Protein AF-A0A090MF83-F1 (afdb_monomer)

pLDDT: mean 81.16, std 15.91, range [33.62, 96.0]

Foldseek 3Di:
DDDDDDDDDDDDDDPPDPDDDDDDDPDPPDWFAKDKDFAQEAEPPDKGKIFIDTDPFPAKDKDKPPDFPDKDACPPNRGMIITHHDFDKMKMKMKGWDDDPNDIDIHMDIGIHGYHDHDDDPDPDPDPDDDDDPDDDDDPDPDPDPPLPAQPAQKEWEWEAAPVCLVVADPQLSCVQVPPCLQVLCVVVSYGYYYYYCPDPVCPDPVNVVLCVVAPPGKIWMWHDPDPPDIDTSDIHHRDRHSVRSSVVSCVSNVD

Nearest PDB structures (foldseek):
  4ogz-assembly2_B  TM=4.670E-01  e=1.162E-02  Bacteroides fragilis NCTC 9343
  4nzj-assembly1_A  TM=4.705E-01  e=1.572E-02  Bacteroides fragilis NCTC 9343
  6ffy-assembly1_A-2  TM=4.074E-01  e=1.572E-02  Mus musculus
  6fg9-assembly1_A  TM=3.613E-01  e=5.618E-03  Mus musculus
  6fg9-assembly1_B  TM=3.803E-01  e=2.261E-02  Mus musculus

Radius of gyration: 39.21 Å; Cα contacts (8 Å, |Δi|>4): 385; chains: 1; bounding box: 119×46×129 Å

Mean predicted aligned error: 19.92 Å

Secondary structure (DSSP, 8-state):
-------PPPP--------PPPPPPP-PPPPEEEEEEE-SEE-TT--EEEEEEEE--SEEEEEEESPPSEEEEEETTTTEEEEE-SSEEEEEEEEEEEEETTEEEEEEEEEEEEEPPPPPPPPPPPPPPPP------PPP---PPP-PPP--S-EEEEEEE-GGGGGGS-HHHHHTTT-SSHHHHHHTTTEEEEEEETTSTTTTSHHHHHHHHHH-SSEEEEEEEEETTEEEEEEEEEPPSSHHHHHHHHHHHTT-

Structure (mmCIF, N/CA/C/O backbone):
data_AF-A0A090MF83-F1
#
_entry.id   AF-A0A090MF83-F1
#
loop_
_atom_site.group_PDB
_atom_site.id
_atom_site.type_symbol
_atom_site.label_atom_id
_atom_site.label_alt_id
_atom_site.label_comp_id
_atom_site.label_asym_id
_atom_site.label_entity_id
_atom_site.label_seq_id
_atom_site.pdbx_PDB_ins_code
_atom_site.Cartn_x
_atom_site.Cartn_y
_atom_site.Cartn_z
_atom_site.occupancy
_atom_site.B_iso_or_equiv
_atom_site.auth_seq_id
_atom_site.auth_comp_id
_atom_site.auth_asym_id
_atom_site.auth_atom_id
_atom_site.pdbx_PDB_model_num
ATOM 1 N N . MET A 1 1 ? 72.042 -33.497 -94.022 1.00 44.19 1 MET A N 1
ATOM 2 C CA . MET A 1 1 ? 71.006 -32.617 -94.595 1.00 44.19 1 MET A CA 1
ATOM 3 C C . MET A 1 1 ? 69.657 -33.195 -94.188 1.00 44.19 1 MET A C 1
ATOM 5 O O . MET A 1 1 ? 69.218 -34.156 -94.797 1.00 44.19 1 MET A O 1
ATOM 9 N N . ILE A 1 2 ? 69.078 -32.709 -93.087 1.00 37.97 2 ILE A N 1
ATOM 10 C CA . ILE A 1 2 ? 67.688 -32.971 -92.687 1.00 37.97 2 ILE A CA 1
ATOM 11 C C . ILE A 1 2 ? 67.164 -31.626 -92.188 1.00 37.97 2 ILE A C 1
ATOM 13 O O . ILE A 1 2 ? 67.722 -31.039 -91.263 1.00 37.97 2 ILE A O 1
ATOM 17 N N . THR A 1 3 ? 66.163 -31.123 -92.895 1.00 38.56 3 THR A N 1
ATOM 18 C CA . THR A 1 3 ? 65.439 -29.874 -92.650 1.00 38.56 3 THR A CA 1
ATOM 19 C C . THR A 1 3 ? 64.090 -30.220 -92.009 1.00 38.56 3 THR A C 1
ATOM 21 O O . THR A 1 3 ? 63.630 -31.348 -92.178 1.00 38.56 3 THR A O 1
ATOM 24 N N . VAL A 1 4 ? 63.432 -29.198 -91.433 1.00 36.56 4 VAL A N 1
ATOM 25 C CA . VAL A 1 4 ? 61.975 -29.080 -91.158 1.00 36.56 4 VAL A CA 1
ATOM 26 C C . VAL A 1 4 ? 61.569 -29.596 -89.764 1.00 36.56 4 VAL A C 1
ATOM 28 O O . VAL A 1 4 ? 61.944 -30.693 -89.383 1.00 36.56 4 VAL A O 1
ATOM 31 N N . CYS A 1 5 ? 60.778 -28.912 -88.930 1.00 33.62 5 CYS A N 1
ATOM 32 C CA . CYS A 1 5 ? 60.241 -27.547 -88.893 1.00 33.62 5 CYS A CA 1
ATOM 33 C C . CYS A 1 5 ? 59.739 -27.291 -87.464 1.00 33.62 5 CYS A C 1
ATOM 35 O O . CYS A 1 5 ? 59.215 -28.189 -86.808 1.00 33.62 5 CYS A O 1
ATOM 37 N N . THR A 1 6 ? 59.829 -26.044 -87.023 1.00 46.34 6 THR A N 1
ATOM 38 C CA . THR A 1 6 ? 59.117 -25.483 -85.874 1.00 46.34 6 THR A CA 1
ATOM 39 C C . THR A 1 6 ? 57.649 -25.213 -86.234 1.00 46.34 6 THR A C 1
ATOM 41 O O . THR A 1 6 ? 57.371 -24.648 -87.289 1.00 46.34 6 THR A O 1
ATOM 44 N N . SER A 1 7 ? 56.702 -25.569 -85.359 1.00 39.31 7 SER A N 1
ATOM 45 C CA . SER A 1 7 ? 55.347 -24.989 -85.360 1.00 39.31 7 SER A CA 1
ATOM 46 C C . SER A 1 7 ? 54.715 -25.062 -83.955 1.00 39.31 7 SER A C 1
ATOM 48 O O . SER A 1 7 ? 54.783 -26.126 -83.335 1.00 39.31 7 SER A O 1
ATOM 50 N N . PRO A 1 8 ? 54.150 -23.957 -83.424 1.00 50.16 8 PRO A N 1
ATOM 51 C CA . PRO A 1 8 ? 53.629 -23.855 -82.060 1.00 50.16 8 PRO A CA 1
ATOM 52 C C . PRO A 1 8 ? 52.132 -24.210 -81.945 1.00 50.16 8 PRO A C 1
ATOM 54 O O . PRO A 1 8 ? 51.371 -24.124 -82.906 1.00 50.16 8 PRO A O 1
ATOM 57 N N . ALA A 1 9 ? 51.719 -24.600 -80.736 1.00 42.09 9 ALA A N 1
ATOM 58 C CA . ALA A 1 9 ? 50.359 -25.002 -80.365 1.00 42.09 9 ALA A CA 1
ATOM 59 C C . ALA A 1 9 ? 49.286 -23.906 -80.593 1.00 42.09 9 ALA A C 1
ATOM 61 O O . ALA A 1 9 ? 49.589 -22.720 -80.441 1.00 42.09 9 ALA A O 1
ATOM 62 N N . PRO A 1 10 ? 48.018 -24.264 -80.889 1.00 47.16 10 PRO A N 1
ATOM 63 C CA . PRO A 1 10 ? 46.948 -23.287 -81.060 1.00 47.16 10 PRO A CA 1
ATOM 64 C C . PRO A 1 10 ? 46.415 -22.777 -79.710 1.00 47.16 10 PRO A C 1
ATOM 66 O O . PRO A 1 10 ? 46.029 -23.551 -78.834 1.00 47.16 10 PRO A O 1
ATOM 69 N N . ILE A 1 11 ? 46.359 -21.451 -79.571 1.00 38.31 11 ILE A N 1
ATOM 70 C CA . ILE A 1 11 ? 45.704 -20.734 -78.472 1.00 38.31 11 ILE A CA 1
ATOM 71 C C . ILE A 1 11 ? 44.194 -20.710 -78.745 1.00 38.31 11 ILE A C 1
ATOM 73 O O . ILE A 1 11 ? 43.740 -20.161 -79.748 1.00 38.31 11 ILE A O 1
ATOM 77 N N . LEU A 1 12 ? 43.416 -21.314 -77.846 1.00 35.06 12 LEU A N 1
ATOM 78 C CA . LEU A 1 12 ? 41.954 -21.308 -77.864 1.00 35.06 12 LEU A CA 1
ATOM 79 C C . LEU A 1 12 ? 41.439 -19.914 -77.459 1.00 35.06 12 LEU A C 1
ATOM 81 O O . LEU A 1 12 ? 41.512 -19.530 -76.293 1.00 35.06 12 LEU A O 1
ATOM 85 N N . LEU A 1 13 ? 40.927 -19.147 -78.425 1.00 34.09 13 LEU A N 1
ATOM 86 C CA . LEU A 1 13 ? 40.326 -17.831 -78.201 1.00 34.09 13 LEU A CA 1
ATOM 87 C C . LEU A 1 13 ? 38.889 -17.997 -77.674 1.00 34.09 13 LEU A C 1
ATOM 89 O O . LEU A 1 13 ? 37.945 -18.171 -78.442 1.00 34.09 13 LEU A O 1
ATOM 93 N N . ILE A 1 14 ? 38.720 -17.960 -76.352 1.00 38.16 14 ILE A N 1
ATOM 94 C CA . ILE A 1 14 ? 37.402 -17.884 -75.708 1.00 38.16 14 ILE A CA 1
ATOM 95 C C . ILE A 1 14 ? 36.899 -16.442 -75.843 1.00 38.16 14 ILE A C 1
ATOM 97 O O . ILE A 1 14 ? 37.355 -15.541 -75.141 1.00 38.16 14 ILE A O 1
ATOM 101 N N . VAL A 1 15 ? 35.949 -16.215 -76.751 1.00 41.06 15 VAL A N 1
ATOM 102 C CA . VAL A 1 15 ? 35.177 -14.968 -76.812 1.00 41.06 15 VAL A CA 1
ATOM 103 C C . VAL A 1 15 ? 34.150 -15.010 -75.678 1.00 41.06 15 VAL A C 1
ATOM 105 O O . VAL A 1 15 ? 33.081 -15.599 -75.815 1.00 41.06 15 VAL A O 1
ATOM 108 N N . MET A 1 16 ? 34.487 -14.424 -74.526 1.00 38.34 16 MET A N 1
ATOM 109 C CA . MET A 1 16 ? 33.512 -14.155 -73.467 1.00 38.34 16 MET A CA 1
ATOM 110 C C . MET A 1 16 ? 32.561 -13.055 -73.944 1.00 38.34 16 MET A C 1
ATOM 112 O O . MET A 1 16 ? 32.936 -11.887 -74.045 1.00 38.34 16 MET A O 1
ATOM 116 N N . ALA A 1 17 ? 31.322 -13.436 -74.247 1.00 42.53 17 ALA A N 1
ATOM 117 C CA . ALA A 1 17 ? 30.227 -12.502 -74.447 1.00 42.53 17 ALA A CA 1
ATOM 118 C C . ALA A 1 17 ? 29.999 -11.715 -73.146 1.00 42.53 17 ALA A C 1
ATOM 120 O O . ALA A 1 17 ? 29.615 -12.285 -72.126 1.00 42.53 17 ALA A O 1
ATOM 121 N N . MET A 1 18 ? 30.254 -10.406 -73.172 1.00 43.62 18 MET A N 1
ATOM 122 C CA . MET A 1 18 ? 29.923 -9.525 -72.057 1.00 43.62 18 MET A CA 1
ATOM 123 C C . MET A 1 18 ? 28.416 -9.272 -72.062 1.00 43.62 18 MET A C 1
ATOM 125 O O . MET A 1 18 ? 27.910 -8.434 -72.804 1.00 43.62 18 MET A O 1
ATOM 129 N N . THR A 1 19 ? 27.685 -10.030 -71.249 1.00 50.12 19 THR A N 1
ATOM 130 C CA . THR A 1 19 ? 26.299 -9.727 -70.887 1.00 50.12 19 THR A CA 1
ATOM 131 C C . THR A 1 19 ? 26.261 -8.371 -70.183 1.00 50.12 19 THR A C 1
ATOM 133 O O . THR A 1 19 ? 26.847 -8.221 -69.111 1.00 50.12 19 THR A O 1
ATOM 136 N N . GLN A 1 20 ? 25.604 -7.378 -70.791 1.00 52.38 20 GLN A N 1
ATOM 137 C CA . GLN A 1 20 ? 25.334 -6.089 -70.150 1.00 52.38 20 GLN A CA 1
ATOM 138 C C . GLN A 1 20 ? 24.637 -6.305 -68.801 1.00 52.38 20 GLN A C 1
ATOM 140 O O . GLN A 1 20 ? 23.697 -7.095 -68.697 1.00 52.38 20 GLN A O 1
ATOM 145 N N . ALA A 1 21 ? 25.112 -5.594 -67.777 1.00 55.59 21 ALA A N 1
ATOM 146 C CA . ALA A 1 21 ? 24.495 -5.582 -66.459 1.00 55.59 21 ALA A CA 1
ATOM 147 C C . ALA A 1 21 ? 23.058 -5.024 -66.545 1.00 55.59 21 ALA A C 1
ATOM 149 O O . ALA A 1 21 ? 22.826 -4.074 -67.300 1.00 55.59 21 ALA A O 1
ATOM 150 N N . PRO A 1 22 ? 22.095 -5.585 -65.790 1.00 58.22 22 PRO A N 1
ATOM 151 C CA . PRO A 1 22 ? 20.746 -5.034 -65.719 1.00 58.22 22 PRO A CA 1
ATOM 152 C C . PRO A 1 22 ? 20.786 -3.583 -65.200 1.00 58.22 22 PRO A C 1
ATOM 154 O O . PRO A 1 22 ? 21.684 -3.244 -64.422 1.00 58.22 22 PRO A O 1
ATOM 157 N N . PRO A 1 23 ? 19.844 -2.713 -65.619 1.00 61.56 23 PRO A N 1
ATOM 158 C CA . PRO A 1 23 ? 19.791 -1.333 -65.143 1.00 61.56 23 PRO A CA 1
ATOM 159 C C . PRO A 1 23 ? 19.713 -1.299 -63.608 1.00 61.56 23 PRO A C 1
ATOM 161 O O . PRO A 1 23 ? 19.107 -2.200 -63.018 1.00 61.56 23 PRO A O 1
ATOM 164 N N . PRO A 1 24 ? 20.320 -0.291 -62.949 1.00 57.12 24 PRO A N 1
ATOM 165 C CA . PRO A 1 24 ? 20.296 -0.194 -61.498 1.00 57.12 24 PRO A CA 1
ATOM 166 C C . PRO A 1 24 ? 18.849 -0.193 -61.002 1.00 57.12 24 PRO A C 1
ATOM 168 O O . PRO A 1 24 ? 18.001 0.538 -61.520 1.00 57.12 24 PRO A O 1
ATOM 171 N N . SER A 1 25 ? 18.590 -1.051 -60.016 1.00 63.53 25 SER A N 1
ATOM 172 C CA . SER A 1 25 ? 17.319 -1.162 -59.307 1.00 63.53 25 SER A CA 1
ATOM 173 C C . SER A 1 25 ? 16.786 0.216 -58.893 1.00 63.53 25 SER A C 1
ATOM 175 O O . SER A 1 25 ? 17.586 1.109 -58.595 1.00 63.53 25 SER A O 1
ATOM 177 N N . PRO A 1 26 ? 15.453 0.405 -58.859 1.00 59.09 26 PRO A N 1
ATOM 178 C CA . PRO A 1 26 ? 14.849 1.680 -58.497 1.00 59.09 26 PRO A CA 1
ATOM 179 C C . PRO A 1 26 ? 15.385 2.167 -57.146 1.00 59.09 26 PRO A C 1
ATOM 181 O O . PRO A 1 26 ? 15.570 1.376 -56.221 1.00 59.09 26 PRO A O 1
ATOM 184 N N . ILE A 1 27 ? 15.652 3.474 -57.084 1.00 56.25 27 ILE A N 1
ATOM 185 C CA . ILE A 1 27 ? 16.073 4.244 -55.906 1.00 56.25 27 ILE A CA 1
ATOM 186 C C . ILE A 1 27 ? 15.355 3.708 -54.652 1.00 56.25 27 ILE A C 1
ATOM 188 O O . ILE A 1 27 ? 14.132 3.539 -54.715 1.00 56.25 27 ILE A O 1
ATOM 192 N N . PRO A 1 28 ? 16.059 3.432 -53.532 1.00 55.31 28 PRO A N 1
ATOM 193 C CA . PRO A 1 28 ? 15.406 2.958 -52.318 1.00 55.31 28 PRO A CA 1
ATOM 194 C C . PRO A 1 28 ? 14.311 3.949 -51.918 1.00 55.31 28 PRO A C 1
ATOM 196 O O . PRO A 1 28 ? 14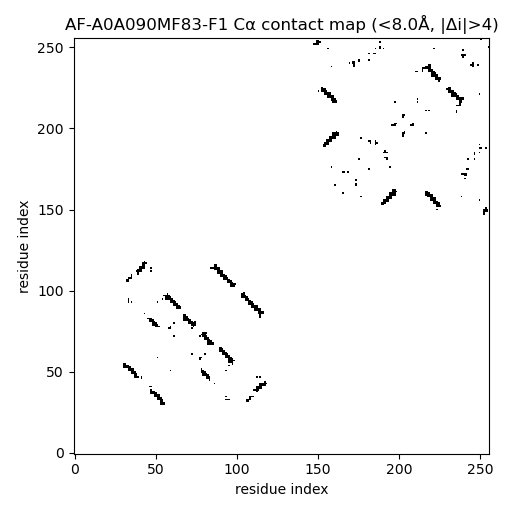.556 5.152 -51.814 1.00 55.31 28 PRO A O 1
ATOM 199 N N . ALA A 1 29 ? 13.087 3.436 -51.765 1.00 61.56 29 ALA A N 1
ATOM 200 C CA . ALA A 1 29 ? 11.930 4.230 -51.386 1.00 61.56 29 ALA A CA 1
ATOM 201 C C . ALA A 1 29 ? 12.258 5.037 -50.124 1.00 61.56 29 ALA A C 1
ATOM 203 O O . ALA A 1 29 ? 12.799 4.494 -49.160 1.00 61.56 29 ALA A O 1
ATOM 204 N N . THR A 1 30 ? 11.949 6.334 -50.140 1.00 66.88 30 THR A N 1
ATOM 205 C CA . THR A 1 30 ? 12.051 7.179 -48.950 1.00 66.88 30 THR A CA 1
ATOM 206 C C . THR A 1 30 ? 11.296 6.497 -47.801 1.00 66.88 30 THR A C 1
ATOM 208 O O . THR A 1 30 ? 10.136 6.125 -48.001 1.00 66.88 30 THR A O 1
ATOM 211 N N . PRO A 1 31 ? 11.929 6.283 -46.632 1.00 68.88 31 PRO A N 1
ATOM 212 C CA . PRO A 1 31 ? 11.281 5.602 -45.518 1.00 68.88 31 PRO A CA 1
ATOM 213 C C . PRO A 1 31 ? 10.025 6.372 -45.100 1.00 68.88 31 PRO A C 1
ATOM 215 O O . PRO A 1 31 ? 10.037 7.601 -45.009 1.00 68.88 31 PRO A O 1
ATOM 218 N N . THR A 1 32 ? 8.927 5.650 -44.874 1.00 84.44 32 THR A N 1
ATOM 219 C CA . THR A 1 32 ? 7.673 6.268 -44.420 1.00 84.44 32 THR A CA 1
ATOM 220 C C . THR A 1 32 ? 7.850 6.700 -42.962 1.00 84.44 32 THR A C 1
ATOM 222 O O . THR A 1 32 ? 8.356 5.888 -42.177 1.00 84.44 32 THR A O 1
ATOM 225 N N . PRO A 1 33 ? 7.458 7.933 -42.577 1.00 88.44 33 PRO A N 1
ATOM 226 C CA . PRO A 1 33 ? 7.602 8.401 -41.201 1.00 88.44 33 PRO A CA 1
ATOM 227 C C . PRO A 1 33 ? 6.878 7.474 -40.224 1.00 88.44 33 PRO A C 1
ATOM 229 O O . PRO A 1 33 ? 5.888 6.827 -40.578 1.00 88.44 33 PRO A O 1
ATOM 232 N N . LEU A 1 34 ? 7.388 7.411 -38.996 1.00 92.44 34 LEU A N 1
ATOM 233 C CA . LEU A 1 34 ? 6.725 6.699 -37.910 1.00 92.44 34 LEU A CA 1
ATOM 234 C C . LEU A 1 34 ? 5.413 7.402 -37.571 1.00 92.44 34 LEU A C 1
ATOM 236 O O . LEU A 1 34 ? 5.382 8.623 -37.459 1.00 92.44 34 LEU A O 1
ATOM 240 N N . ILE A 1 35 ? 4.346 6.625 -37.412 1.00 92.75 35 ILE A N 1
ATOM 241 C CA . ILE A 1 35 ? 3.032 7.137 -37.021 1.00 92.75 35 ILE A CA 1
ATOM 242 C C . ILE A 1 35 ? 2.489 6.277 -35.887 1.00 92.75 35 ILE A C 1
ATOM 244 O O . ILE A 1 35 ? 2.310 5.066 -36.061 1.00 92.75 35 ILE A O 1
ATOM 248 N N . ILE A 1 36 ? 2.190 6.907 -34.753 1.00 93.19 36 ILE A N 1
ATOM 249 C CA . ILE A 1 36 ? 1.446 6.312 -33.648 1.00 93.19 36 ILE A CA 1
ATOM 250 C C . ILE A 1 36 ? -0.049 6.440 -33.937 1.00 93.19 36 ILE A C 1
ATOM 252 O O . ILE A 1 36 ? -0.572 7.511 -34.234 1.00 93.19 36 ILE A O 1
ATOM 256 N N . SER A 1 37 ? -0.766 5.332 -33.805 1.00 91.62 37 SER A N 1
ATOM 257 C CA . SER A 1 37 ? -2.222 5.275 -33.922 1.00 91.62 37 SER A CA 1
ATOM 258 C C . SER A 1 37 ? -2.817 4.449 -32.785 1.00 91.62 37 SER A C 1
ATOM 260 O O . SER A 1 37 ? -2.105 3.698 -32.123 1.00 91.62 37 SER A O 1
ATOM 262 N N . GLY A 1 38 ? -4.115 4.603 -32.523 1.00 89.56 38 GLY A N 1
ATOM 263 C CA . GLY A 1 38 ? -4.807 3.870 -31.463 1.00 89.56 38 GLY A CA 1
ATOM 264 C C . GLY A 1 38 ? -5.769 4.742 -30.665 1.00 89.56 38 GLY A C 1
ATOM 265 O O . GLY A 1 38 ? -6.178 5.816 -31.110 1.00 89.56 38 GLY A O 1
ATOM 266 N N . ASN A 1 39 ? -6.161 4.265 -29.484 1.00 85.81 39 ASN A N 1
ATOM 267 C CA . ASN A 1 39 ? -7.104 4.969 -28.619 1.00 85.81 39 ASN A CA 1
ATOM 268 C C . ASN A 1 39 ? -6.407 6.072 -27.798 1.00 85.81 39 ASN A C 1
ATOM 270 O O . ASN A 1 39 ? -5.644 5.823 -26.871 1.00 85.81 39 ASN A O 1
ATOM 274 N N . THR A 1 40 ? -6.720 7.327 -28.113 1.00 88.38 40 THR A N 1
ATOM 275 C CA . THR A 1 40 ? -6.190 8.502 -27.396 1.00 88.38 40 THR A CA 1
ATOM 276 C C . THR A 1 40 ? -7.085 8.963 -26.248 1.00 88.38 40 THR A C 1
ATOM 278 O O . THR A 1 40 ? -6.667 9.770 -25.424 1.00 88.38 40 THR A O 1
ATOM 281 N N . VAL A 1 41 ? -8.300 8.424 -26.146 1.00 91.12 41 VAL A N 1
ATOM 282 C CA . VAL A 1 41 ? -9.191 8.588 -24.993 1.00 91.12 41 VAL A CA 1
ATOM 283 C C . VAL A 1 41 ? -9.611 7.200 -24.539 1.00 91.12 41 VAL A C 1
ATOM 285 O O . VAL A 1 41 ? -10.248 6.461 -25.289 1.00 91.12 41 VAL A O 1
ATOM 288 N N . VAL A 1 42 ? -9.222 6.840 -23.321 1.00 91.88 42 VAL A N 1
ATOM 289 C CA . VAL A 1 42 ? -9.385 5.495 -22.773 1.00 91.88 42 VAL A CA 1
ATOM 290 C C . VAL A 1 42 ? -10.340 5.569 -21.585 1.00 91.88 42 VAL A C 1
ATOM 292 O O . VAL A 1 42 ? -10.030 6.239 -20.594 1.00 91.88 42 VAL A O 1
ATOM 295 N N . PRO A 1 43 ? -11.503 4.905 -21.664 1.00 89.12 43 PRO A N 1
ATOM 296 C CA . PRO A 1 43 ? -12.428 4.803 -20.548 1.00 89.12 43 PRO A CA 1
ATOM 297 C C . PRO A 1 43 ? -11.783 4.171 -19.314 1.00 89.12 43 PRO A C 1
ATOM 299 O O . PRO A 1 43 ? -10.832 3.390 -19.409 1.00 89.12 43 PRO A O 1
ATOM 302 N N . ALA A 1 44 ? -12.356 4.456 -18.147 1.00 84.00 44 ALA A N 1
ATOM 303 C CA . ALA A 1 44 ? -11.965 3.783 -16.919 1.00 84.00 44 ALA A CA 1
ATOM 304 C C . ALA A 1 44 ? -12.023 2.255 -17.089 1.00 84.00 44 ALA A C 1
ATOM 306 O O . ALA A 1 44 ? -12.932 1.720 -17.727 1.00 84.00 44 ALA A O 1
ATOM 307 N N . HIS A 1 45 ? -11.057 1.561 -16.483 1.00 82.75 45 HIS A N 1
ATOM 308 C CA . HIS A 1 45 ? -10.929 0.098 -16.521 1.00 82.75 45 HIS A CA 1
ATOM 309 C C . HIS A 1 45 ? -10.591 -0.504 -17.899 1.00 82.75 45 HIS A C 1
ATOM 311 O O . HIS A 1 45 ? -10.736 -1.711 -18.083 1.00 82.75 45 HIS A O 1
ATOM 317 N N . GLN A 1 46 ? -10.110 0.300 -18.854 1.00 87.69 46 GLN A N 1
ATOM 318 C CA . GLN A 1 46 ? -9.595 -0.177 -20.142 1.00 87.69 46 GLN A CA 1
ATOM 319 C C . GLN A 1 46 ? -8.096 0.109 -20.304 1.00 87.69 46 GLN A C 1
ATOM 321 O O . GLN A 1 46 ? -7.529 0.952 -19.609 1.00 87.69 46 GLN A O 1
ATOM 326 N N . LEU A 1 47 ? -7.450 -0.617 -21.223 1.00 88.31 47 LEU A N 1
ATOM 327 C CA . LEU A 1 47 ? -6.054 -0.391 -21.600 1.00 88.31 47 LEU A CA 1
ATOM 328 C C . LEU A 1 47 ? -5.965 0.656 -22.713 1.00 88.31 47 LEU A C 1
ATOM 330 O O . LEU A 1 47 ? -6.739 0.626 -23.676 1.00 88.31 47 LEU A O 1
ATOM 334 N N . ALA A 1 48 ? -4.968 1.531 -22.619 1.00 91.38 48 ALA A N 1
ATOM 335 C CA . ALA A 1 48 ? -4.473 2.228 -23.793 1.00 91.38 48 ALA A CA 1
ATOM 336 C C . ALA A 1 48 ? -3.789 1.195 -24.692 1.00 91.38 48 ALA A C 1
ATOM 338 O O . ALA A 1 48 ? -2.988 0.402 -24.207 1.00 91.38 48 ALA A O 1
ATOM 339 N N . MET A 1 49 ? -4.140 1.187 -25.968 1.00 90.88 49 MET A N 1
ATOM 340 C CA . MET A 1 49 ? -3.677 0.272 -26.998 1.00 90.88 49 MET A CA 1
ATOM 341 C C . MET A 1 49 ? -3.232 1.098 -28.197 1.00 90.88 49 MET A C 1
ATOM 343 O O . MET A 1 49 ? -4.054 1.678 -28.913 1.00 90.88 49 MET A O 1
ATOM 347 N N . LEU A 1 50 ? -1.924 1.145 -28.402 1.00 92.31 50 LEU A N 1
ATOM 348 C CA . LEU A 1 50 ? -1.289 1.918 -29.455 1.00 92.31 50 LEU A CA 1
ATOM 349 C C . LEU A 1 50 ? -0.560 0.998 -30.429 1.00 92.31 50 LEU A C 1
ATOM 351 O O . LEU A 1 50 ? -0.092 -0.087 -30.074 1.00 92.31 50 LEU A O 1
ATOM 355 N N . ASP A 1 51 ? -0.461 1.464 -31.663 1.00 91.31 51 ASP A N 1
ATOM 356 C CA . ASP A 1 51 ? 0.316 0.870 -32.739 1.00 91.31 51 ASP A CA 1
ATOM 357 C C . ASP A 1 51 ? 1.257 1.893 -33.326 1.00 91.31 51 ASP A C 1
ATOM 359 O O . ASP A 1 51 ? 0.881 3.045 -33.534 1.00 91.31 51 ASP A O 1
ATOM 363 N N . ALA A 1 52 ? 2.444 1.432 -33.685 1.00 91.12 52 ALA A N 1
ATOM 364 C CA . ALA A 1 52 ? 3.316 2.131 -34.599 1.00 91.12 52 ALA A CA 1
ATOM 365 C C . ALA A 1 52 ? 3.149 1.588 -36.023 1.00 91.12 52 ALA A C 1
ATOM 367 O O . ALA A 1 52 ? 3.071 0.381 -36.251 1.00 91.12 52 ALA A O 1
ATOM 368 N N . SER A 1 53 ? 3.142 2.495 -36.991 1.00 90.12 53 SER A N 1
ATOM 369 C CA . SER A 1 53 ? 3.122 2.195 -38.423 1.00 90.12 53 SER A CA 1
ATOM 370 C C . SER A 1 53 ? 4.125 3.075 -39.175 1.00 90.12 53 SER A C 1
ATOM 372 O O . SER A 1 53 ? 4.725 3.972 -38.584 1.00 90.12 53 SER A O 1
ATOM 374 N N . GLY A 1 54 ? 4.338 2.789 -40.461 1.00 87.00 54 GLY A N 1
ATOM 375 C CA . GLY A 1 54 ? 5.396 3.388 -41.279 1.00 87.00 54 GLY A CA 1
ATOM 376 C C . GLY A 1 54 ? 6.518 2.388 -41.564 1.00 87.00 54 GLY A C 1
ATOM 377 O O . GLY A 1 54 ? 6.301 1.176 -41.513 1.00 87.00 54 GLY A O 1
ATOM 378 N N . GLY A 1 55 ? 7.717 2.889 -41.856 1.00 83.06 55 GLY A N 1
ATOM 379 C CA . GLY A 1 55 ? 8.917 2.062 -41.972 1.00 83.06 55 GLY A CA 1
ATOM 380 C C . GLY A 1 55 ? 9.408 1.824 -43.402 1.00 83.06 55 GLY A C 1
ATOM 381 O O . GLY A 1 55 ? 8.962 2.500 -44.339 1.00 83.06 55 GLY A O 1
ATOM 382 N N . PRO A 1 56 ? 10.376 0.902 -43.569 1.00 83.75 56 PRO A N 1
ATOM 383 C CA . PRO A 1 56 ? 10.764 -0.155 -42.620 1.00 83.75 56 PRO A CA 1
ATOM 384 C C . PRO A 1 56 ? 11.490 0.342 -41.355 1.00 83.75 56 PRO A C 1
ATOM 386 O O . PRO A 1 56 ? 12.268 1.290 -41.416 1.00 83.75 56 PRO A O 1
ATOM 389 N N . PHE A 1 57 ? 11.250 -0.329 -40.221 1.00 85.38 57 PHE A N 1
ATOM 390 C CA . PHE A 1 57 ? 11.954 -0.114 -38.949 1.00 85.38 57 PHE A CA 1
ATOM 391 C C . PHE A 1 57 ? 12.535 -1.435 -38.438 1.00 85.38 57 PHE A C 1
ATOM 393 O O . PHE A 1 57 ? 11.837 -2.447 -38.430 1.00 85.38 57 PHE A O 1
ATOM 400 N N . ASP A 1 58 ? 13.785 -1.415 -37.976 1.00 86.00 58 ASP A N 1
ATOM 401 C CA . ASP A 1 58 ? 14.463 -2.571 -37.375 1.00 86.00 58 ASP A CA 1
ATOM 402 C C . ASP A 1 58 ? 14.039 -2.773 -35.912 1.00 86.00 58 ASP A C 1
ATOM 404 O O . ASP A 1 58 ? 14.035 -3.888 -35.390 1.00 86.00 58 ASP A O 1
ATOM 408 N N . SER A 1 59 ? 13.685 -1.683 -35.226 1.00 86.94 59 SER A N 1
ATOM 409 C CA . SER A 1 59 ? 13.163 -1.722 -33.860 1.00 86.94 59 SER A CA 1
ATOM 410 C C . SER A 1 59 ? 12.345 -0.478 -33.530 1.00 86.94 59 SER A C 1
ATOM 412 O O . SER A 1 59 ? 12.520 0.576 -34.144 1.00 86.94 59 SER A O 1
ATOM 414 N N . ILE A 1 60 ? 11.464 -0.606 -32.536 1.00 88.94 60 ILE A N 1
ATOM 415 C CA . ILE A 1 60 ? 10.645 0.493 -32.022 1.00 88.94 60 ILE A CA 1
ATOM 416 C C . ILE A 1 60 ? 10.793 0.549 -30.502 1.00 88.94 60 ILE A C 1
ATOM 418 O O . ILE A 1 60 ? 10.551 -0.434 -29.800 1.00 88.94 60 ILE A O 1
ATOM 422 N N . ASN A 1 61 ? 11.201 1.709 -29.989 1.00 91.00 61 ASN A N 1
ATOM 423 C CA . ASN A 1 61 ? 11.308 1.986 -28.561 1.00 91.00 61 ASN A CA 1
ATOM 424 C C . ASN A 1 61 ? 10.144 2.869 -28.110 1.00 91.00 61 ASN A C 1
ATOM 426 O O . ASN A 1 61 ? 9.967 3.968 -28.630 1.00 91.00 61 ASN A O 1
ATOM 430 N N . TRP A 1 62 ? 9.389 2.405 -27.118 1.00 91.19 62 TRP A N 1
ATOM 431 C CA . TRP A 1 62 ? 8.258 3.134 -26.549 1.00 91.19 62 TRP A CA 1
ATOM 432 C C . TRP A 1 62 ? 8.623 3.761 -25.207 1.00 91.19 62 TRP A C 1
ATOM 434 O O . TRP A 1 62 ? 9.257 3.120 -24.363 1.00 91.19 62 TRP A O 1
ATOM 444 N N . ARG A 1 63 ? 8.188 5.002 -24.986 1.00 88.62 63 ARG A N 1
ATOM 445 C CA . ARG A 1 63 ? 8.346 5.736 -23.725 1.00 88.62 63 ARG A CA 1
ATOM 446 C C . ARG A 1 63 ? 7.049 6.444 -23.377 1.00 88.62 63 ARG A C 1
ATOM 448 O O . ARG A 1 63 ? 6.421 7.036 -24.244 1.00 88.62 63 ARG A O 1
ATOM 455 N N . VAL A 1 64 ? 6.674 6.420 -22.104 1.00 91.56 64 VAL A N 1
ATOM 456 C CA . VAL A 1 64 ? 5.442 7.050 -21.619 1.00 91.56 64 VAL A CA 1
ATOM 457 C C . VAL A 1 64 ? 5.740 7.919 -20.410 1.00 91.56 64 VAL A C 1
ATOM 459 O O . VAL A 1 64 ? 6.495 7.509 -19.525 1.00 91.56 64 VAL A O 1
ATOM 462 N N . PHE A 1 65 ? 5.145 9.111 -20.379 1.00 84.31 65 PHE A N 1
ATOM 463 C CA . PHE A 1 65 ? 5.266 10.047 -19.270 1.00 84.31 65 PHE A CA 1
ATOM 464 C C . PHE A 1 65 ? 3.902 10.634 -18.875 1.00 84.31 65 PHE A C 1
ATOM 466 O O . PHE A 1 65 ? 3.184 11.103 -19.756 1.00 84.31 65 PHE A O 1
ATOM 473 N N . PRO A 1 66 ? 3.538 10.663 -17.580 1.00 90.00 66 PRO A N 1
ATOM 474 C CA . PRO A 1 66 ? 4.261 10.067 -16.450 1.00 90.00 66 PRO A CA 1
ATOM 475 C C . PRO A 1 66 ? 4.352 8.529 -16.562 1.00 90.00 66 PRO A C 1
ATOM 477 O O . PRO A 1 66 ? 3.628 7.940 -17.365 1.00 90.00 66 PRO A O 1
ATOM 480 N N . PRO A 1 67 ? 5.241 7.862 -15.801 1.00 84.44 67 PRO A N 1
ATOM 481 C CA . PRO A 1 67 ? 5.376 6.410 -15.866 1.00 84.44 67 PRO A CA 1
ATOM 482 C C . PRO A 1 67 ? 4.032 5.706 -15.605 1.00 84.44 67 PRO A C 1
ATOM 484 O O . PRO A 1 67 ? 3.361 6.025 -14.616 1.00 84.44 67 PRO A O 1
ATOM 487 N N . PRO A 1 68 ? 3.611 4.769 -16.472 1.00 85.75 68 PRO A N 1
ATOM 488 C CA . PRO A 1 68 ? 2.375 4.025 -16.275 1.00 85.75 68 PRO A CA 1
ATOM 489 C C . PRO A 1 68 ? 2.520 3.018 -15.127 1.00 85.75 68 PRO A C 1
ATOM 491 O O . PRO A 1 68 ? 3.626 2.626 -14.757 1.00 85.75 68 PRO A O 1
ATOM 494 N N . GLN A 1 69 ? 1.391 2.571 -14.572 1.00 83.31 69 GLN A N 1
ATOM 495 C CA . GLN A 1 69 ? 1.379 1.534 -13.532 1.00 83.31 69 GLN A CA 1
ATOM 496 C C . GLN A 1 69 ? 1.766 0.164 -14.098 1.00 83.31 69 GLN A C 1
ATOM 498 O O . GLN A 1 69 ? 2.413 -0.629 -13.418 1.00 83.31 69 GLN A O 1
ATOM 503 N N . ALA A 1 70 ? 1.373 -0.108 -15.343 1.00 81.88 70 ALA A N 1
ATOM 504 C CA . ALA A 1 70 ? 1.733 -1.314 -16.074 1.00 81.88 70 ALA A CA 1
ATOM 505 C C . ALA A 1 70 ? 1.854 -1.008 -17.570 1.00 81.88 70 ALA A C 1
ATOM 507 O O . ALA A 1 70 ? 1.081 -0.210 -18.104 1.00 81.88 70 ALA A O 1
ATOM 508 N N . ALA A 1 71 ? 2.801 -1.662 -18.243 1.00 83.00 71 ALA A N 1
ATOM 509 C CA . ALA A 1 71 ? 3.008 -1.548 -19.681 1.00 83.00 71 ALA A CA 1
ATOM 510 C C . ALA A 1 71 ? 3.413 -2.894 -20.290 1.00 83.00 71 ALA A C 1
ATOM 512 O O . ALA A 1 71 ? 4.152 -3.666 -19.679 1.00 83.00 71 ALA A O 1
ATOM 513 N N . PHE A 1 72 ? 2.955 -3.138 -21.514 1.00 79.19 72 PHE A N 1
ATOM 514 C CA . PHE A 1 72 ? 3.221 -4.337 -22.294 1.00 79.19 72 PHE A CA 1
ATOM 515 C C . PHE A 1 72 ? 3.715 -3.926 -23.682 1.00 79.19 72 PHE A C 1
ATOM 517 O O . PHE A 1 72 ? 3.039 -3.204 -24.415 1.00 79.19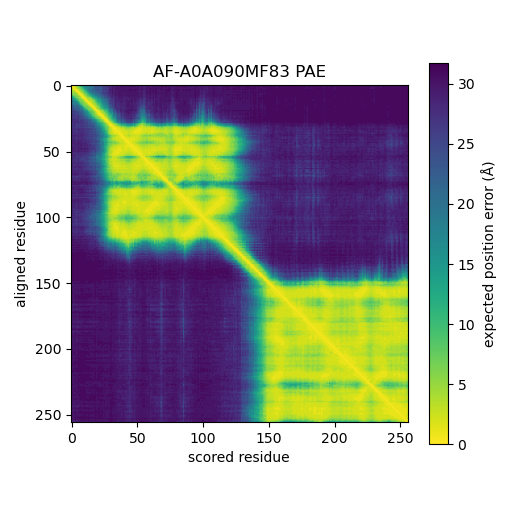 72 PHE A O 1
ATOM 524 N N . THR A 1 73 ? 4.908 -4.388 -24.044 1.00 75.88 73 THR A N 1
ATOM 525 C CA . THR A 1 73 ? 5.535 -4.157 -25.350 1.00 75.88 73 THR A CA 1
ATOM 526 C C . THR A 1 73 ? 5.464 -5.432 -26.190 1.00 75.88 73 THR A C 1
ATOM 528 O O . THR A 1 73 ? 5.462 -6.542 -25.658 1.00 75.88 73 THR A O 1
ATOM 531 N N . GLY A 1 74 ? 5.411 -5.296 -27.516 1.00 64.69 74 GLY A N 1
ATOM 532 C CA . GLY A 1 74 ? 5.578 -6.436 -28.425 1.00 64.69 74 GLY A CA 1
ATOM 533 C C . GLY A 1 74 ? 4.289 -7.136 -28.863 1.00 64.69 74 GLY A C 1
ATOM 534 O O . GLY A 1 74 ? 4.350 -8.159 -29.549 1.00 64.69 74 GLY A O 1
ATOM 535 N N . ARG A 1 75 ? 3.115 -6.578 -28.545 1.00 64.25 75 ARG A N 1
ATOM 536 C CA . ARG A 1 75 ? 1.845 -7.017 -29.145 1.00 64.25 75 ARG A CA 1
ATOM 537 C C . ARG A 1 75 ? 1.861 -6.695 -30.652 1.00 64.25 75 ARG A C 1
ATOM 539 O O . ARG A 1 75 ? 2.410 -5.673 -31.041 1.00 64.25 75 ARG A O 1
ATOM 546 N N . ARG A 1 76 ? 1.276 -7.554 -31.505 1.00 59.91 76 ARG A N 1
ATOM 547 C CA . ARG A 1 76 ? 1.194 -7.378 -32.981 1.00 59.91 76 ARG A CA 1
ATOM 548 C C . ARG A 1 76 ? 2.562 -7.172 -33.662 1.00 59.91 76 ARG A C 1
ATOM 550 O O . ARG A 1 76 ? 2.877 -6.087 -34.135 1.00 59.91 76 ARG A O 1
ATOM 557 N N . ASN A 1 77 ? 3.368 -8.235 -33.726 1.00 64.06 77 ASN A N 1
ATOM 558 C CA . ASN A 1 77 ? 4.656 -8.264 -34.443 1.00 64.06 77 ASN A CA 1
ATOM 559 C C . ASN A 1 77 ? 5.652 -7.162 -34.022 1.00 64.06 77 ASN A C 1
ATOM 561 O O . ASN A 1 77 ? 6.354 -6.610 -34.862 1.00 64.06 77 ASN A O 1
ATOM 565 N N . GLY A 1 78 ? 5.721 -6.825 -32.729 1.00 69.06 78 GLY A N 1
ATOM 566 C CA . GLY A 1 78 ? 6.714 -5.867 -32.221 1.00 69.06 78 GLY A CA 1
ATOM 567 C C . GLY A 1 78 ? 6.341 -4.385 -32.356 1.00 69.06 78 GLY A C 1
ATOM 568 O O . GLY A 1 78 ? 7.065 -3.546 -31.824 1.00 69.06 78 GLY A O 1
ATOM 569 N N . ALA A 1 79 ? 5.219 -4.056 -33.007 1.00 82.44 79 ALA A N 1
ATOM 570 C CA . ALA A 1 79 ? 4.814 -2.675 -33.283 1.00 82.44 79 ALA A CA 1
ATOM 571 C C . ALA A 1 79 ? 3.748 -2.115 -32.322 1.00 82.44 79 ALA A C 1
ATOM 573 O O . ALA A 1 79 ? 3.458 -0.924 -32.370 1.00 82.44 79 ALA A O 1
ATOM 574 N N . GLY A 1 80 ? 3.167 -2.942 -31.451 1.00 88.56 80 GLY A N 1
ATOM 575 C CA . GLY A 1 80 ? 2.141 -2.528 -30.495 1.00 88.56 80 GLY A CA 1
ATOM 576 C C . GLY A 1 80 ? 2.681 -2.204 -29.102 1.00 88.56 80 GLY A C 1
ATOM 577 O O . GLY A 1 80 ? 3.627 -2.840 -28.613 1.00 88.56 80 GLY A O 1
ATOM 578 N N . TYR A 1 81 ? 2.015 -1.255 -28.446 1.00 91.12 81 TYR A N 1
ATOM 579 C CA . TYR A 1 81 ? 2.266 -0.848 -27.069 1.00 91.12 81 TYR A CA 1
ATOM 580 C C . TYR A 1 81 ? 0.957 -0.663 -26.306 1.00 91.12 81 TYR A C 1
ATOM 582 O O . TYR A 1 81 ? 0.138 0.181 -26.670 1.00 91.12 81 TYR A O 1
ATOM 590 N N . ASP A 1 82 ? 0.795 -1.417 -25.219 1.00 91.50 82 ASP A N 1
ATOM 591 C CA . ASP A 1 82 ? -0.374 -1.317 -24.353 1.00 91.50 82 ASP A CA 1
ATOM 592 C C . ASP A 1 82 ? 0.035 -0.851 -22.953 1.00 91.50 82 ASP A C 1
ATOM 594 O O . ASP A 1 82 ? 1.030 -1.330 -22.405 1.00 91.50 82 ASP A O 1
ATOM 598 N N . PHE A 1 83 ? -0.737 0.039 -22.329 1.00 91.88 83 PHE A N 1
ATOM 599 C CA . PHE A 1 83 ? -0.468 0.461 -20.951 1.00 91.88 83 PHE A CA 1
ATOM 600 C C . PHE A 1 83 ? -1.727 0.804 -20.152 1.00 91.88 83 PHE A C 1
ATOM 602 O O . PHE A 1 83 ? -2.797 1.076 -20.699 1.00 91.88 83 PHE A O 1
ATOM 609 N N . ALA A 1 84 ? -1.574 0.795 -18.827 1.00 89.38 84 ALA A N 1
ATOM 610 C CA . ALA A 1 84 ? -2.574 1.221 -17.856 1.00 89.38 84 ALA A CA 1
ATOM 611 C C . ALA A 1 84 ? -1.952 2.165 -16.822 1.00 89.38 84 ALA A C 1
ATOM 613 O O . ALA A 1 84 ? -0.777 2.042 -16.462 1.00 89.38 84 ALA A O 1
ATOM 614 N N . GLY A 1 85 ? -2.752 3.089 -16.301 1.00 88.75 85 GLY A N 1
ATOM 615 C CA . GLY A 1 85 ? -2.304 4.057 -15.312 1.00 88.75 85 GLY A CA 1
ATOM 616 C C . GLY A 1 85 ? -3.458 4.729 -14.582 1.00 88.75 85 GLY A C 1
ATOM 617 O O . GLY A 1 85 ? -4.632 4.451 -14.831 1.00 88.75 85 GLY A O 1
ATOM 618 N N . THR A 1 86 ? -3.107 5.622 -13.663 1.00 90.19 86 THR A N 1
ATOM 619 C CA . THR A 1 86 ? -4.073 6.489 -12.986 1.00 90.19 86 THR A CA 1
ATOM 620 C C . THR A 1 86 ? -4.782 7.400 -13.991 1.00 90.19 86 THR A C 1
ATOM 622 O O . THR A 1 86 ? -4.158 7.792 -14.975 1.00 90.19 86 THR A O 1
ATOM 625 N N . PRO A 1 87 ? -6.039 7.807 -13.744 1.00 90.81 87 PRO A N 1
ATOM 626 C CA . PRO A 1 87 ? -6.702 8.806 -14.574 1.00 90.81 87 PRO A CA 1
ATOM 627 C C . PRO A 1 87 ? -5.846 10.064 -14.742 1.00 90.81 87 PRO A C 1
ATOM 629 O O . PRO A 1 87 ? -5.293 10.578 -13.769 1.00 90.81 87 PRO A O 1
ATOM 632 N N . GLY A 1 88 ? -5.724 10.550 -15.973 1.00 89.88 88 GLY A N 1
ATOM 633 C CA . GLY A 1 88 ? -4.820 11.645 -16.299 1.00 89.88 88 GLY A CA 1
ATOM 634 C C . GLY A 1 88 ? -4.383 11.650 -17.757 1.00 89.88 88 GLY A C 1
ATOM 635 O O . GLY A 1 88 ? -4.819 10.826 -18.562 1.00 89.88 88 GLY A O 1
ATOM 636 N N . VAL A 1 89 ? -3.523 12.609 -18.091 1.00 91.62 89 VAL A N 1
ATOM 637 C CA . VAL A 1 89 ? -2.954 12.765 -19.433 1.00 91.62 89 VAL A CA 1
ATOM 638 C C . VAL A 1 89 ? -1.552 12.170 -19.454 1.00 91.62 89 VAL A C 1
ATOM 640 O O . VAL A 1 89 ? -0.718 12.502 -18.612 1.00 91.62 89 VAL A O 1
ATOM 643 N N . TYR A 1 90 ? -1.306 11.315 -20.438 1.00 90.00 90 TYR A N 1
ATOM 644 C CA . TYR A 1 90 ? -0.029 10.672 -20.705 1.00 90.00 90 TYR A CA 1
ATOM 645 C C . TYR A 1 90 ? 0.490 11.124 -22.064 1.00 90.00 90 TYR A C 1
ATOM 647 O O . TYR A 1 90 ? -0.252 11.118 -23.043 1.00 90.00 90 TYR A O 1
ATOM 655 N N . THR A 1 91 ? 1.767 11.473 -22.141 1.00 91.31 91 THR A N 1
ATOM 656 C CA . THR A 1 91 ? 2.477 11.643 -23.408 1.00 91.31 91 THR A CA 1
ATOM 657 C C . THR A 1 91 ? 3.199 10.349 -23.729 1.00 91.31 91 THR A C 1
ATOM 659 O O . THR A 1 91 ? 3.992 9.855 -22.924 1.00 91.31 91 THR A O 1
ATOM 662 N N . VAL A 1 92 ? 2.922 9.799 -24.904 1.00 93.62 92 VAL A N 1
ATOM 663 C CA . VAL A 1 92 ? 3.555 8.586 -25.410 1.00 93.62 92 VAL A CA 1
ATOM 664 C C . VAL A 1 92 ? 4.464 8.963 -26.566 1.00 93.62 92 VAL A C 1
ATOM 666 O O . VAL A 1 92 ? 4.014 9.609 -27.505 1.00 93.62 92 VAL A O 1
ATOM 669 N N . TRP A 1 93 ? 5.723 8.542 -26.494 1.00 92.56 93 TRP A N 1
ATOM 670 C CA . TRP A 1 93 ? 6.715 8.660 -27.556 1.00 92.56 93 TRP A CA 1
ATOM 671 C C . TRP A 1 93 ? 7.059 7.281 -28.100 1.00 92.56 93 TRP A C 1
ATOM 673 O O . TRP A 1 93 ? 7.323 6.353 -27.330 1.00 92.56 93 TRP A O 1
ATOM 683 N N . ALA A 1 94 ? 7.125 7.173 -29.419 1.00 92.06 94 ALA A N 1
ATOM 684 C CA . ALA A 1 94 ? 7.705 6.034 -30.108 1.00 92.06 94 ALA A CA 1
ATOM 685 C C . ALA A 1 94 ? 8.917 6.514 -30.903 1.00 92.06 94 ALA A C 1
ATOM 687 O O . ALA A 1 94 ? 8.864 7.560 -31.541 1.00 92.06 94 ALA A O 1
ATOM 688 N N . VAL A 1 95 ? 10.006 5.749 -30.866 1.00 92.56 95 VAL A N 1
ATOM 689 C CA . VAL A 1 95 ? 11.199 5.990 -31.683 1.00 92.56 95 VAL A CA 1
ATOM 690 C C . VAL A 1 95 ? 11.468 4.741 -32.507 1.00 92.56 95 VAL A C 1
ATOM 692 O O . VAL A 1 95 ? 11.778 3.688 -31.951 1.00 92.56 95 VAL A O 1
ATOM 695 N N . GLY A 1 96 ? 11.340 4.859 -33.824 1.00 90.69 96 GLY A N 1
ATOM 696 C CA . GLY A 1 96 ? 11.696 3.832 -34.793 1.00 90.69 96 GLY A CA 1
ATOM 697 C C . GLY A 1 96 ? 13.154 3.994 -35.204 1.00 90.69 96 GLY A C 1
ATOM 698 O O . GLY A 1 96 ? 13.556 5.080 -35.621 1.00 90.69 96 GLY A O 1
ATOM 699 N N . ALA A 1 97 ? 13.947 2.933 -35.092 1.00 90.56 97 ALA A N 1
ATOM 700 C CA . ALA A 1 97 ? 15.330 2.894 -35.566 1.00 90.56 97 ALA A CA 1
ATOM 701 C C . ALA A 1 97 ? 15.436 2.005 -36.810 1.00 90.56 97 ALA A C 1
ATOM 703 O O . ALA A 1 97 ? 14.797 0.953 -36.867 1.00 90.56 97 ALA A O 1
ATOM 704 N N . TYR A 1 98 ? 16.225 2.429 -37.797 1.00 88.56 98 TYR A N 1
ATOM 705 C CA . TYR A 1 98 ? 16.413 1.723 -39.066 1.00 88.56 98 TYR A CA 1
ATOM 706 C C . TYR A 1 98 ? 17.802 1.978 -39.668 1.00 88.56 98 TYR A C 1
ATOM 708 O O . TYR A 1 98 ? 18.481 2.937 -39.292 1.00 88.56 98 TYR A O 1
ATOM 716 N N . ILE A 1 99 ? 18.228 1.144 -40.621 1.00 88.19 99 ILE A N 1
ATOM 717 C CA . ILE A 1 99 ? 19.424 1.386 -41.441 1.00 88.19 99 ILE A CA 1
ATOM 718 C C . ILE A 1 99 ? 19.050 2.012 -42.790 1.00 88.19 99 ILE A C 1
ATOM 720 O O . ILE A 1 99 ? 18.269 1.453 -43.556 1.00 88.19 99 ILE A O 1
ATOM 724 N N . GLN A 1 100 ? 19.678 3.140 -43.119 1.00 84.75 100 GLN A N 1
ATOM 725 C CA . GLN A 1 100 ? 19.592 3.793 -44.424 1.00 84.75 100 GLN A CA 1
ATOM 726 C C . GLN A 1 100 ? 20.999 4.098 -44.934 1.00 84.75 100 GLN A C 1
ATOM 728 O O . GLN A 1 100 ? 21.813 4.665 -44.209 1.00 84.75 100 GLN A O 1
ATOM 733 N N . ASP A 1 101 ? 21.310 3.688 -46.166 1.00 85.50 101 ASP A N 1
ATOM 734 C CA . ASP A 1 101 ? 22.626 3.893 -46.792 1.00 85.50 101 ASP A CA 1
ATOM 735 C C . ASP A 1 101 ? 23.806 3.453 -45.899 1.00 85.50 101 ASP A C 1
ATOM 737 O O . ASP A 1 101 ? 24.807 4.158 -45.751 1.00 85.50 101 ASP A O 1
ATOM 741 N N . ALA A 1 102 ? 23.664 2.282 -45.263 1.00 85.19 102 ALA A N 1
ATOM 742 C CA . ALA A 1 102 ? 24.615 1.712 -44.300 1.00 85.19 102 ALA A CA 1
ATOM 743 C C . ALA A 1 102 ? 24.873 2.572 -43.041 1.00 85.19 102 ALA A C 1
ATOM 745 O O . ALA A 1 102 ? 25.869 2.374 -42.343 1.00 85.19 102 ALA A O 1
ATOM 746 N N . LYS A 1 103 ? 23.971 3.505 -42.718 1.00 86.88 103 LYS A N 1
ATOM 747 C CA . LYS A 1 103 ? 24.001 4.323 -41.500 1.00 86.88 103 LYS A CA 1
ATOM 748 C C . LYS A 1 103 ? 22.750 4.086 -40.664 1.00 86.88 103 LYS A C 1
ATOM 750 O O . LYS A 1 103 ? 21.663 3.905 -41.202 1.00 86.88 103 LYS A O 1
ATOM 755 N N . ALA A 1 104 ? 22.907 4.117 -39.344 1.00 88.12 104 ALA A N 1
ATOM 756 C CA . ALA A 1 104 ? 21.770 4.114 -38.434 1.00 88.12 104 ALA A CA 1
ATOM 757 C C . ALA A 1 104 ? 21.033 5.457 -38.507 1.00 88.12 104 ALA A C 1
ATOM 759 O O . ALA A 1 104 ? 21.655 6.519 -38.436 1.00 88.12 104 ALA A O 1
ATOM 760 N N . ALA A 1 105 ? 19.714 5.389 -38.624 1.00 88.69 105 ALA A N 1
ATOM 761 C CA . ALA A 1 105 ? 18.803 6.518 -38.635 1.00 88.69 105 ALA A CA 1
ATOM 762 C C . ALA A 1 105 ? 17.634 6.254 -37.676 1.00 88.69 105 ALA A C 1
ATOM 764 O O . ALA A 1 105 ? 17.329 5.111 -37.324 1.00 88.69 105 ALA A O 1
ATOM 765 N N . THR A 1 106 ? 16.990 7.329 -37.229 1.00 91.38 106 THR A N 1
ATOM 766 C CA . THR A 1 106 ? 15.840 7.269 -36.324 1.00 91.38 106 THR A CA 1
ATOM 767 C C . THR A 1 106 ? 14.747 8.214 -36.788 1.00 91.38 106 THR A C 1
ATOM 769 O O . THR A 1 106 ? 15.028 9.257 -37.373 1.00 91.38 106 THR A O 1
ATOM 772 N N . THR A 1 107 ? 13.506 7.871 -36.479 1.00 92.31 107 THR A N 1
ATOM 773 C CA . THR A 1 107 ? 12.340 8.749 -36.594 1.00 92.31 107 THR A CA 1
ATOM 774 C C . THR A 1 107 ? 11.499 8.588 -35.339 1.00 92.31 107 THR A C 1
ATOM 776 O O . THR A 1 107 ? 11.469 7.508 -34.748 1.00 92.31 107 THR A O 1
ATOM 779 N N . ASP A 1 108 ? 10.816 9.644 -34.930 1.00 93.06 108 ASP A N 1
ATOM 780 C CA . ASP A 1 108 ? 9.939 9.626 -33.769 1.00 93.06 108 ASP A CA 1
ATOM 781 C C . ASP A 1 108 ? 8.542 10.138 -34.104 1.00 93.06 108 ASP A C 1
ATOM 783 O O . ASP A 1 108 ? 8.328 10.795 -35.121 1.00 93.06 108 ASP A O 1
ATOM 787 N N . ASP A 1 109 ? 7.601 9.780 -33.241 1.00 94.25 109 ASP A N 1
ATOM 788 C CA . ASP A 1 109 ? 6.269 10.361 -33.194 1.00 94.25 109 ASP A CA 1
ATOM 789 C C . ASP A 1 109 ? 5.789 10.386 -31.738 1.00 94.25 109 ASP A C 1
ATOM 791 O O . ASP A 1 109 ? 6.320 9.680 -30.866 1.00 94.25 109 ASP A O 1
ATOM 795 N N . SER A 1 110 ? 4.802 11.231 -31.456 1.00 92.12 110 SER A N 1
ATOM 796 C CA . SER A 1 110 ? 4.255 11.387 -30.117 1.00 92.12 110 SER A CA 1
ATOM 797 C C . SER A 1 110 ? 2.755 11.625 -30.123 1.00 92.12 110 SER A C 1
ATOM 799 O O . SER A 1 110 ? 2.230 12.357 -30.958 1.00 92.12 110 SER A O 1
ATOM 801 N N . VAL A 1 111 ? 2.067 11.062 -29.132 1.00 93.12 111 VAL A N 1
ATOM 802 C CA . VAL A 1 111 ? 0.626 11.244 -28.959 1.00 93.12 111 VAL A CA 1
ATOM 803 C C . VAL A 1 111 ? 0.270 11.453 -27.491 1.00 93.12 111 VAL A C 1
ATOM 805 O O . VAL A 1 111 ? 0.882 10.869 -26.594 1.00 93.12 111 VAL A O 1
ATOM 808 N N . SER A 1 112 ? -0.740 12.283 -27.236 1.00 92.81 112 SER A N 1
ATOM 809 C CA . SER A 1 112 ? -1.348 12.407 -25.912 1.00 92.81 112 SER A CA 1
ATOM 810 C C . SER A 1 112 ? -2.498 11.416 -25.760 1.00 92.81 112 SER A C 1
ATOM 812 O O . SER A 1 112 ? -3.412 11.378 -26.583 1.00 92.81 112 SER A O 1
ATOM 814 N N . VAL A 1 113 ? -2.466 10.642 -24.680 1.00 94.31 113 VAL A N 1
ATOM 815 C CA . VAL A 1 113 ? -3.505 9.685 -24.299 1.00 94.31 113 VAL A CA 1
ATOM 816 C C . VAL A 1 113 ? -4.135 10.130 -22.986 1.00 94.31 113 VAL A C 1
ATOM 818 O O . VAL A 1 113 ? -3.439 10.400 -22.010 1.00 94.31 113 VAL A O 1
ATOM 821 N N . VAL A 1 114 ? -5.462 10.195 -22.945 1.00 93.44 114 VAL A N 1
ATOM 822 C CA . VAL A 1 114 ? -6.239 10.571 -21.763 1.00 93.44 114 VAL A CA 1
ATOM 823 C C . VAL A 1 114 ? -6.884 9.327 -21.165 1.00 93.44 114 VAL A C 1
ATOM 825 O O . VAL A 1 114 ? -7.763 8.726 -21.782 1.00 93.44 114 VAL A O 1
ATOM 828 N N . LEU A 1 115 ? -6.482 8.964 -19.947 1.00 93.44 115 LEU A N 1
ATOM 829 C CA . LEU A 1 115 ? -7.141 7.929 -19.153 1.00 93.44 115 LEU A CA 1
ATOM 830 C C . LEU A 1 115 ? -8.251 8.571 -18.316 1.00 93.44 115 LEU A C 1
ATOM 832 O O . LEU A 1 115 ? -7.993 9.461 -17.502 1.00 93.44 115 LEU A O 1
ATOM 836 N N . GLN A 1 116 ? -9.492 8.140 -18.522 1.00 90.75 116 GLN A N 1
ATOM 837 C CA . GLN A 1 116 ? -10.652 8.719 -17.853 1.00 90.75 116 GLN A CA 1
ATOM 838 C C . GLN A 1 116 ? -10.842 8.154 -16.444 1.00 90.75 116 GLN A C 1
ATOM 840 O O . GLN A 1 116 ? -10.611 6.973 -16.178 1.00 90.75 116 GLN A O 1
ATOM 845 N N . ALA A 1 117 ? -11.312 9.011 -15.538 1.00 88.00 117 ALA A N 1
ATOM 846 C CA . ALA A 1 117 ? -11.750 8.578 -14.221 1.00 88.00 117 ALA A CA 1
ATOM 847 C C . ALA A 1 117 ? -13.059 7.779 -14.331 1.00 88.00 117 ALA A C 1
ATOM 849 O O . ALA A 1 117 ? -13.871 8.057 -15.221 1.00 88.00 117 ALA A O 1
ATOM 850 N N . PRO A 1 118 ? -13.289 6.799 -13.440 1.00 85.62 118 PRO A N 1
ATOM 851 C CA . PRO A 1 118 ? -14.572 6.118 -13.377 1.00 85.62 118 PRO A CA 1
ATOM 852 C C . PRO A 1 118 ? -15.686 7.126 -13.096 1.00 85.62 118 PRO A C 1
ATOM 854 O O . PRO A 1 118 ? -15.521 8.052 -12.297 1.00 85.62 118 PRO A O 1
ATOM 857 N N . ALA A 1 119 ? -16.825 6.944 -13.766 1.00 85.50 119 ALA A N 1
ATOM 858 C CA . ALA A 1 119 ? -18.007 7.743 -13.490 1.00 85.50 119 ALA A CA 1
ATOM 859 C C . ALA A 1 119 ? -18.441 7.532 -12.026 1.00 85.50 119 ALA A C 1
ATOM 861 O O . ALA A 1 119 ? -18.349 6.405 -11.524 1.00 85.50 119 ALA A O 1
ATOM 862 N N . PRO A 1 120 ? -18.913 8.583 -11.331 1.00 80.44 120 PRO A N 1
ATOM 863 C CA . PRO A 1 120 ? -19.461 8.422 -9.994 1.00 80.44 120 PRO A CA 1
ATOM 864 C C . PRO A 1 120 ? -20.608 7.410 -10.034 1.00 80.44 120 PRO A C 1
ATOM 866 O O . PRO A 1 120 ? -21.466 7.460 -10.919 1.00 80.44 120 PRO A O 1
ATOM 869 N N . ALA A 1 121 ? -20.607 6.479 -9.080 1.00 82.88 121 ALA A N 1
ATOM 870 C CA . ALA A 1 121 ? -21.698 5.527 -8.938 1.00 82.88 121 ALA A CA 1
ATOM 871 C C . ALA A 1 121 ? -23.021 6.289 -8.726 1.00 82.88 121 ALA A C 1
ATOM 873 O O . ALA A 1 121 ? -23.024 7.312 -8.029 1.00 82.88 121 ALA A O 1
ATOM 874 N N . PRO A 1 122 ? -24.143 5.825 -9.309 1.00 81.75 122 PRO A N 1
ATOM 875 C CA . PRO A 1 122 ? -25.436 6.438 -9.057 1.00 81.75 122 PRO A CA 1
ATOM 876 C C . PRO A 1 122 ? -25.719 6.415 -7.555 1.00 81.75 122 PRO A C 1
ATOM 878 O O . PRO A 1 122 ? -25.554 5.388 -6.892 1.00 81.75 122 PRO A O 1
ATOM 881 N N . VAL A 1 123 ? -26.143 7.561 -7.022 1.00 79.31 123 VAL A N 1
ATOM 882 C CA . VAL A 1 123 ? -26.630 7.642 -5.646 1.00 79.31 123 VAL A CA 1
ATOM 883 C C . VAL A 1 123 ? -27.820 6.685 -5.536 1.00 79.31 123 VAL A C 1
ATOM 885 O O . VAL A 1 123 ? -28.743 6.800 -6.351 1.00 79.31 123 VAL A O 1
ATOM 888 N N . PRO A 1 124 ? -27.823 5.733 -4.585 1.00 77.12 124 PRO A N 1
ATOM 889 C CA . PRO A 1 124 ? -28.968 4.858 -4.400 1.00 77.12 124 PRO A CA 1
ATOM 890 C C . PRO A 1 124 ? -30.198 5.722 -4.133 1.00 77.12 124 PRO A C 1
ATOM 892 O O . PRO A 1 124 ? -30.207 6.555 -3.225 1.00 77.12 124 PRO A O 1
ATOM 895 N N . THR A 1 125 ? -31.231 5.553 -4.954 1.00 75.12 125 THR A N 1
ATOM 896 C CA . THR A 1 125 ? -32.523 6.189 -4.713 1.00 75.12 125 THR A CA 1
ATOM 897 C C . THR A 1 125 ? -33.036 5.668 -3.372 1.00 75.12 125 THR A C 1
ATOM 899 O O . THR A 1 125 ? -33.028 4.448 -3.178 1.00 75.12 125 THR A O 1
ATOM 902 N N . PRO A 1 126 ? -33.462 6.534 -2.433 1.00 71.50 126 PRO A N 1
ATOM 903 C CA . PRO A 1 126 ? -34.141 6.067 -1.237 1.00 71.50 126 PRO A CA 1
ATOM 904 C C . PRO A 1 126 ? -35.315 5.194 -1.677 1.00 71.50 126 PRO A C 1
ATOM 906 O O . PRO A 1 126 ? -36.205 5.658 -2.393 1.00 71.50 126 PRO A O 1
ATOM 909 N N . GLY A 1 127 ? -35.277 3.909 -1.321 1.00 76.00 127 GLY A N 1
ATOM 910 C CA . GLY A 1 127 ? -36.414 3.026 -1.538 1.00 76.00 127 GLY A CA 1
ATOM 911 C C . GLY A 1 127 ? -37.647 3.588 -0.822 1.00 76.00 127 GLY A C 1
ATOM 912 O O . GLY A 1 127 ? -37.495 4.355 0.136 1.00 76.00 127 GLY A O 1
ATOM 913 N N . PRO A 1 128 ? -38.868 3.238 -1.263 1.00 67.12 128 PRO A N 1
ATOM 914 C CA . PRO A 1 128 ? -40.068 3.595 -0.524 1.00 67.12 128 PRO A CA 1
ATOM 915 C C . PRO A 1 128 ? -39.900 3.122 0.920 1.00 67.12 128 PRO A C 1
ATOM 917 O O . PRO A 1 128 ? -39.613 1.949 1.174 1.00 67.12 128 PRO A O 1
ATOM 920 N N . GLY A 1 129 ? -40.006 4.068 1.855 1.00 66.75 129 GLY A N 1
ATOM 921 C CA . GLY A 1 129 ? -39.948 3.765 3.275 1.00 66.75 129 GLY A CA 1
ATOM 922 C C . GLY A 1 129 ? -40.993 2.697 3.607 1.00 66.75 129 GLY A C 1
ATOM 923 O O . GLY A 1 129 ? -42.093 2.735 3.044 1.00 66.75 129 GLY A O 1
ATOM 924 N N . PRO A 1 130 ? -40.670 1.725 4.474 1.00 63.97 130 PRO A N 1
ATOM 925 C CA . PRO A 1 130 ? -41.642 0.724 4.871 1.00 63.97 130 PRO A CA 1
ATOM 926 C C . PRO A 1 130 ? -42.870 1.414 5.474 1.00 63.97 130 PRO A C 1
ATOM 928 O O . PRO A 1 130 ? -42.754 2.288 6.335 1.00 63.97 130 PRO A O 1
ATOM 931 N N . THR A 1 131 ? -44.052 1.014 5.006 1.00 60.69 131 THR A N 1
ATOM 932 C CA . THR A 1 131 ? -45.333 1.281 5.667 1.00 60.69 131 THR A CA 1
ATOM 933 C C . THR A 1 131 ? -45.226 0.901 7.145 1.00 60.69 131 THR A C 1
ATOM 935 O O . THR A 1 131 ? -44.652 -0.150 7.441 1.00 60.69 131 THR A O 1
ATOM 938 N N . PRO A 1 132 ? -45.765 1.711 8.074 1.00 62.81 132 PRO A N 1
ATOM 939 C CA . PRO A 1 132 ? -45.674 1.427 9.497 1.00 62.81 132 PRO A CA 1
ATOM 940 C C . PRO A 1 132 ? -46.349 0.090 9.811 1.00 62.81 132 PRO A C 1
ATOM 942 O O . PRO A 1 132 ? -47.565 -0.063 9.693 1.00 62.81 132 PRO A O 1
ATOM 945 N N . THR A 1 133 ? -45.540 -0.888 10.202 1.00 60.84 133 THR A N 1
ATOM 946 C CA . THR A 1 133 ? -45.992 -2.114 10.857 1.00 60.84 133 THR A CA 1
ATOM 947 C C . THR A 1 133 ? -46.435 -1.749 12.280 1.00 60.84 133 THR A C 1
ATOM 949 O O . THR A 1 133 ? -45.760 -0.928 12.907 1.00 60.84 133 THR A O 1
ATOM 952 N N . PRO A 1 134 ? -47.541 -2.306 12.811 1.00 66.06 134 PRO A N 1
ATOM 953 C CA . PRO A 1 134 ? -47.953 -2.059 14.190 1.00 66.06 134 PRO A CA 1
ATOM 954 C C . PRO A 1 134 ? -46.814 -2.374 15.163 1.00 66.06 134 PRO A C 1
ATOM 956 O O . PRO A 1 134 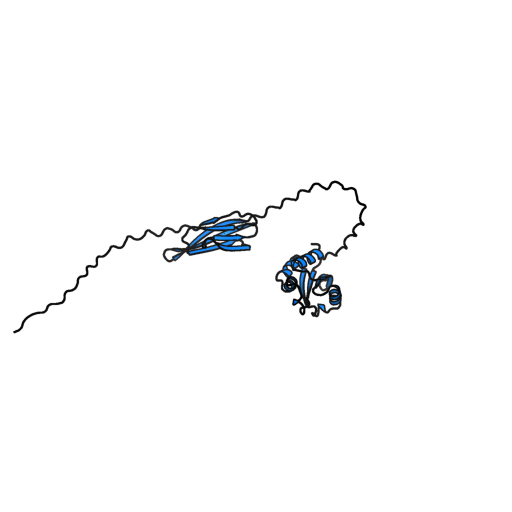? -46.135 -3.392 15.033 1.00 66.06 134 PRO A O 1
ATOM 959 N N . GLU A 1 135 ? -46.621 -1.454 16.103 1.00 54.94 135 GLU A N 1
ATOM 960 C CA . GLU A 1 135 ? -45.551 -1.429 17.094 1.00 54.94 135 GLU A CA 1
ATOM 961 C C . GLU A 1 135 ? -45.525 -2.727 17.920 1.00 54.94 135 GLU A C 1
ATOM 963 O O . GLU A 1 135 ? -46.452 -2.988 18.693 1.00 54.94 135 GLU A O 1
ATOM 968 N N . PRO A 1 136 ? -44.476 -3.560 17.795 1.00 66.00 136 PRO A N 1
ATOM 969 C CA . PRO A 1 136 ? -44.155 -4.519 18.829 1.00 66.00 136 PRO A CA 1
ATOM 970 C C . PRO A 1 136 ? -43.525 -3.756 19.995 1.00 66.00 136 PRO A C 1
ATOM 972 O O . PRO A 1 136 ? -42.666 -2.896 19.805 1.00 66.00 136 PRO A O 1
ATOM 975 N N . THR A 1 137 ? -43.966 -4.101 21.201 1.00 55.56 137 THR A N 1
ATOM 976 C CA . THR A 1 137 ? -43.460 -3.624 22.491 1.00 55.56 137 THR A CA 1
ATOM 977 C C . THR A 1 137 ? -41.937 -3.418 22.469 1.00 55.56 137 THR A C 1
ATOM 979 O O . THR A 1 137 ? -41.229 -4.320 22.008 1.00 55.56 137 THR A O 1
ATOM 982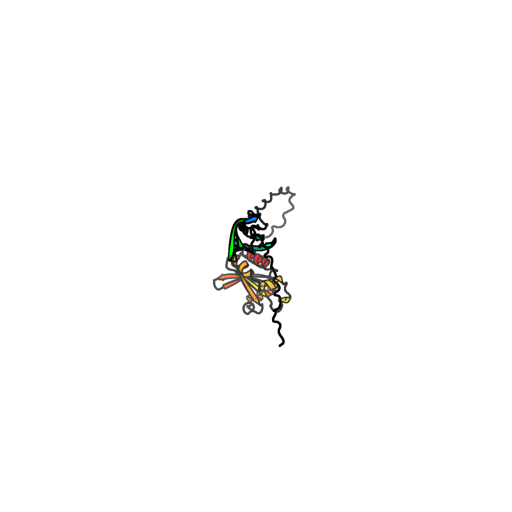 N N . PRO A 1 138 ? -41.415 -2.273 22.956 1.00 57.84 138 PRO A N 1
ATOM 983 C CA . PRO A 1 138 ? -40.004 -1.943 22.827 1.00 57.84 138 PRO A CA 1
ATOM 984 C C . PRO A 1 138 ? -39.138 -3.048 23.449 1.00 57.84 138 PRO A C 1
ATOM 986 O O . PRO A 1 138 ? -39.307 -3.362 24.633 1.00 57.84 138 PRO A O 1
ATOM 989 N N . PRO A 1 139 ? -38.205 -3.649 22.689 1.00 65.62 139 PRO A N 1
ATOM 990 C CA . PRO A 1 139 ? -37.147 -4.439 23.289 1.00 65.62 139 PRO A CA 1
ATOM 991 C C . PRO A 1 139 ? -36.277 -3.508 24.149 1.00 65.62 139 PRO A C 1
ATOM 993 O O . PRO A 1 139 ? -36.214 -2.303 23.881 1.00 65.62 139 PRO A O 1
ATOM 996 N N . PRO A 1 140 ? -35.616 -4.034 25.194 1.00 62.97 140 PRO A N 1
ATOM 997 C CA . PRO A 1 140 ? -34.797 -3.224 26.082 1.00 62.97 140 PRO A CA 1
ATOM 998 C C . PRO A 1 140 ? -33.789 -2.417 25.266 1.00 62.97 140 PRO A C 1
ATOM 1000 O O . PRO A 1 140 ? -33.093 -2.962 24.407 1.00 62.97 140 PRO A O 1
ATOM 1003 N N . THR A 1 141 ? -33.749 -1.114 25.536 1.00 56.44 141 THR A N 1
ATOM 1004 C CA . THR A 1 141 ? -32.792 -0.162 24.977 1.00 56.44 141 THR A CA 1
ATOM 1005 C C . THR A 1 141 ? -31.403 -0.802 24.961 1.00 56.44 141 THR A C 1
ATOM 1007 O O . THR A 1 141 ? -30.927 -1.185 26.035 1.00 56.44 141 THR A O 1
ATOM 1010 N N . PRO A 1 142 ? -30.740 -0.957 23.797 1.00 59.88 142 PRO A N 1
ATOM 1011 C CA . PRO A 1 142 ? -29.365 -1.412 23.794 1.00 59.88 142 PRO A CA 1
ATOM 1012 C C . PRO A 1 142 ? -28.562 -0.396 24.594 1.00 59.88 142 PRO A C 1
ATOM 1014 O O . PRO A 1 142 ? -28.518 0.792 24.265 1.00 59.88 142 PRO A O 1
ATOM 1017 N N . THR A 1 143 ? -27.972 -0.874 25.686 1.00 54.53 143 THR A N 1
ATOM 1018 C CA . THR A 1 143 ? -26.952 -0.155 26.436 1.00 54.53 143 THR A CA 1
ATOM 1019 C C . THR A 1 143 ? -25.977 0.440 25.420 1.00 54.53 143 THR A C 1
ATOM 1021 O O . THR A 1 143 ? -25.531 -0.307 24.540 1.00 54.53 143 THR A O 1
ATOM 1024 N N . PRO A 1 144 ? -25.674 1.753 25.474 1.00 56.59 144 PRO A N 1
ATOM 1025 C CA . PRO A 1 144 ? -24.713 2.351 24.558 1.00 56.59 144 PRO A CA 1
ATOM 1026 C C . PRO A 1 144 ? -23.456 1.476 24.535 1.00 56.59 144 PRO A C 1
ATOM 1028 O O . PRO A 1 144 ? -23.018 1.039 25.609 1.00 56.59 144 PRO A O 1
ATOM 1031 N N . PRO A 1 145 ? -22.905 1.157 23.347 1.00 58.56 145 PRO A N 1
ATOM 1032 C CA . PRO A 1 145 ? -21.678 0.385 23.282 1.00 58.56 145 PRO A CA 1
ATOM 1033 C C . PRO A 1 145 ? -20.649 1.082 24.175 1.00 58.56 145 PRO A C 1
ATOM 1035 O O . PRO A 1 145 ? -20.614 2.319 24.197 1.00 58.56 145 PRO A O 1
ATOM 1038 N N . PRO A 1 146 ? -19.859 0.325 24.956 1.00 56.06 146 PRO A N 1
ATOM 1039 C CA . PRO A 1 146 ? -18.844 0.927 25.800 1.00 56.06 146 PRO A CA 1
ATOM 1040 C C . PRO A 1 146 ? -18.020 1.866 24.927 1.00 56.06 146 PRO A C 1
ATOM 1042 O O . PRO A 1 146 ? -17.568 1.462 23.855 1.00 56.06 146 PRO A O 1
ATOM 1045 N N . LEU A 1 147 ? -17.894 3.124 25.358 1.00 52.19 147 LEU A N 1
ATOM 1046 C CA . LEU A 1 147 ? -17.016 4.109 24.739 1.00 52.19 147 LEU A CA 1
ATOM 1047 C C . LEU A 1 147 ? -15.627 3.476 24.660 1.00 52.19 147 LEU A C 1
ATOM 1049 O O . LEU A 1 147 ? -14.898 3.449 25.651 1.00 52.19 147 LEU A O 1
ATOM 1053 N N . THR A 1 148 ? -15.274 2.904 23.509 1.00 61.19 148 THR A N 1
ATOM 1054 C CA . THR A 1 148 ? -13.906 2.465 23.273 1.00 61.19 148 THR A CA 1
ATOM 1055 C C . THR A 1 148 ? -13.071 3.734 23.261 1.00 61.19 148 THR A C 1
ATOM 1057 O O . THR A 1 148 ? -13.352 4.613 22.441 1.00 61.19 148 THR A O 1
ATOM 1060 N N . PRO A 1 149 ? -12.106 3.880 24.183 1.00 66.44 149 PRO A N 1
ATOM 1061 C CA . PRO A 1 149 ? -11.273 5.066 24.222 1.00 66.44 149 PRO A CA 1
ATOM 1062 C C . PRO A 1 149 ? -10.565 5.195 22.874 1.00 66.44 149 PRO A C 1
ATOM 1064 O O . PRO A 1 149 ? -9.842 4.294 22.452 1.00 66.44 149 PRO A O 1
ATOM 1067 N N . VAL A 1 150 ? -10.839 6.298 22.181 1.00 80.12 150 VAL A N 1
ATOM 1068 C CA . VAL A 1 150 ? -10.232 6.605 20.887 1.00 80.12 150 VAL A CA 1
ATOM 1069 C C . VAL A 1 150 ? -8.787 7.023 21.131 1.00 80.12 150 VAL A C 1
ATOM 1071 O O . VAL A 1 150 ? -8.538 7.969 21.878 1.00 80.12 150 VAL A O 1
ATOM 1074 N N . LEU A 1 151 ? -7.842 6.327 20.498 1.00 82.88 151 LEU A N 1
ATOM 1075 C CA . LEU A 1 151 ? -6.416 6.621 20.636 1.00 82.88 151 LEU A CA 1
ATOM 1076 C C . LEU A 1 151 ? -6.034 7.820 19.764 1.00 82.88 151 LEU A C 1
ATOM 1078 O O . LEU A 1 151 ? -5.974 7.732 18.531 1.00 82.88 151 LEU A O 1
ATOM 1082 N N . THR A 1 152 ? -5.770 8.951 20.414 1.00 80.75 152 THR A N 1
ATOM 1083 C CA . THR A 1 152 ? -5.436 10.217 19.745 1.00 80.75 152 THR A CA 1
ATOM 1084 C C . THR A 1 152 ? -3.931 10.452 19.640 1.00 80.75 152 THR A C 1
ATOM 1086 O O . THR A 1 152 ? -3.495 11.105 18.693 1.00 80.75 152 THR A O 1
ATOM 1089 N N . ALA A 1 153 ? -3.136 9.882 20.550 1.00 85.56 153 ALA A N 1
ATOM 1090 C CA . ALA A 1 153 ? -1.676 9.964 20.538 1.00 85.56 153 ALA A CA 1
ATOM 1091 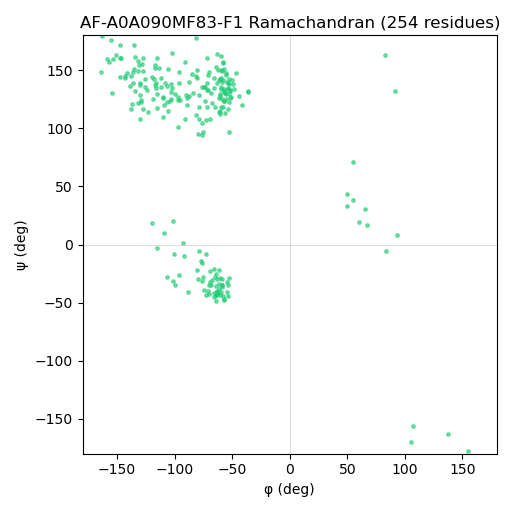C C . ALA A 1 153 ? -1.032 8.944 19.577 1.00 85.56 153 ALA A C 1
ATOM 1093 O O . ALA A 1 153 ? -1.712 8.119 18.963 1.00 85.56 153 ALA A O 1
ATOM 1094 N N . LYS A 1 154 ? 0.304 8.984 19.478 1.00 89.06 154 LYS A N 1
ATOM 1095 C CA . LYS A 1 154 ? 1.090 8.002 18.724 1.00 89.06 154 LYS A CA 1
ATOM 1096 C C . LYS A 1 154 ? 0.865 6.596 19.279 1.00 89.06 154 LYS A C 1
ATOM 1098 O O . LYS A 1 154 ? 0.951 6.379 20.492 1.00 89.06 154 LYS A O 1
ATOM 1103 N N . VAL A 1 155 ? 0.632 5.640 18.383 1.00 93.50 155 VAL A N 1
ATOM 1104 C CA . VAL A 1 155 ? 0.361 4.242 18.743 1.00 93.50 155 VAL A CA 1
ATOM 1105 C C . VAL A 1 155 ? 1.512 3.340 18.306 1.00 93.50 155 VAL A C 1
ATOM 1107 O O . VAL A 1 155 ? 2.095 3.523 17.238 1.00 93.50 155 VAL A O 1
ATOM 1110 N N . TRP A 1 156 ? 1.831 2.322 19.101 1.00 94.31 156 TRP A N 1
ATOM 1111 C CA . TRP A 1 156 ? 2.625 1.185 18.634 1.00 94.31 156 TRP A CA 1
ATOM 1112 C C . TRP A 1 156 ? 1.733 -0.047 18.547 1.00 94.31 156 TRP A C 1
ATOM 1114 O O . TRP A 1 156 ? 1.162 -0.476 19.547 1.00 94.31 156 TRP A O 1
ATOM 1124 N N . ALA A 1 157 ? 1.630 -0.608 17.347 1.00 95.50 157 ALA A N 1
ATOM 1125 C CA . ALA A 1 157 ? 0.970 -1.876 17.094 1.00 95.50 157 ALA A CA 1
ATOM 1126 C C . ALA A 1 157 ? 2.020 -2.983 17.201 1.00 95.50 157 ALA A C 1
ATOM 1128 O O . ALA A 1 157 ? 2.922 -3.080 16.366 1.00 95.50 157 ALA A O 1
ATOM 1129 N N . VAL A 1 158 ? 1.939 -3.769 18.271 1.00 95.81 158 VAL A N 1
ATOM 1130 C CA . VAL A 1 158 ? 2.944 -4.770 18.624 1.00 95.81 158 VAL A CA 1
ATOM 1131 C C . VAL A 1 158 ? 2.372 -6.164 18.422 1.00 95.81 158 VAL A C 1
ATOM 1133 O O . VAL A 1 158 ? 1.514 -6.597 19.186 1.00 95.81 158 VAL A O 1
ATOM 1136 N N . ALA A 1 159 ? 2.864 -6.883 17.418 1.00 95.06 159 ALA A N 1
ATOM 1137 C CA . ALA A 1 159 ? 2.574 -8.301 17.265 1.00 95.06 159 ALA A CA 1
ATOM 1138 C C . ALA A 1 159 ? 3.581 -9.143 18.050 1.00 95.06 159 ALA A C 1
ATOM 1140 O O . ALA A 1 159 ? 4.796 -8.989 17.896 1.00 95.06 159 ALA A O 1
ATOM 1141 N N . VAL A 1 160 ? 3.072 -10.045 18.883 1.00 95.12 160 VAL A N 1
ATOM 1142 C CA . VAL A 1 160 ? 3.878 -10.997 19.648 1.00 95.12 160 VAL A CA 1
ATOM 1143 C C . VAL A 1 160 ? 3.650 -12.389 19.080 1.00 95.12 160 VAL A C 1
ATOM 1145 O O . VAL A 1 160 ? 2.508 -12.836 18.974 1.00 95.12 160 VAL A O 1
ATOM 1148 N N . TYR A 1 161 ? 4.741 -13.065 18.733 1.00 92.75 161 TYR A N 1
ATOM 1149 C CA . TYR A 1 161 ? 4.747 -14.416 18.179 1.00 92.75 161 TYR A CA 1
ATOM 1150 C C . TYR A 1 161 ? 5.464 -15.382 19.118 1.00 92.75 161 TYR A C 1
ATOM 1152 O O . TYR A 1 161 ? 6.360 -14.985 19.859 1.00 92.75 161 TYR A O 1
ATOM 1160 N N . ASP A 1 162 ? 5.117 -16.662 19.030 1.00 91.88 162 ASP A N 1
ATOM 1161 C CA . ASP A 1 162 ? 5.957 -17.750 19.520 1.00 91.88 162 ASP A CA 1
ATOM 1162 C C . ASP A 1 162 ? 6.740 -18.288 18.324 1.00 91.88 162 ASP A C 1
ATOM 1164 O O . ASP A 1 162 ? 6.192 -19.016 17.493 1.00 91.88 162 ASP A O 1
ATOM 1168 N N . THR A 1 163 ? 8.010 -17.893 18.193 1.00 85.06 163 THR A N 1
ATOM 1169 C CA . THR A 1 163 ? 8.829 -18.308 17.046 1.00 85.06 163 THR A CA 1
ATOM 1170 C C . THR A 1 163 ? 8.990 -19.829 16.982 1.00 85.06 163 THR A C 1
ATOM 1172 O O . THR A 1 163 ? 9.080 -20.374 15.882 1.00 85.06 163 THR A O 1
ATOM 1175 N N . GLY A 1 164 ? 8.956 -20.520 18.129 1.00 85.00 164 GLY A N 1
ATOM 1176 C CA . GLY A 1 164 ? 9.040 -21.979 18.206 1.00 85.00 164 GLY A CA 1
ATOM 1177 C C . GLY A 1 164 ? 7.805 -22.691 17.650 1.00 85.00 164 GLY A C 1
ATOM 1178 O O . GLY A 1 164 ? 7.915 -23.830 17.205 1.00 85.00 164 GLY A O 1
ATOM 1179 N N . ASN A 1 165 ? 6.655 -22.011 17.606 1.00 87.06 165 ASN A N 1
ATOM 1180 C CA . ASN A 1 165 ? 5.384 -22.569 17.141 1.00 87.06 165 ASN A CA 1
ATOM 1181 C C . ASN A 1 165 ? 4.790 -21.836 15.920 1.00 87.06 165 ASN A C 1
ATOM 1183 O O . ASN A 1 165 ? 3.609 -21.976 15.603 1.00 87.06 165 ASN A O 1
ATOM 1187 N N . MET A 1 166 ? 5.599 -21.061 15.188 1.00 83.00 166 MET A N 1
ATOM 1188 C CA . MET A 1 166 ? 5.135 -20.294 14.019 1.00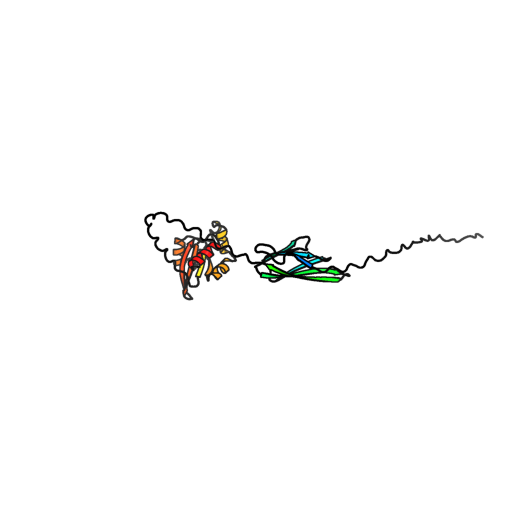 83.00 166 MET A CA 1
ATOM 1189 C C . MET A 1 166 ? 4.513 -21.175 12.931 1.00 83.00 166 MET A C 1
ATOM 1191 O O . MET A 1 166 ? 3.567 -20.755 12.269 1.00 83.00 166 MET A O 1
ATOM 1195 N N . LEU A 1 167 ? 5.023 -22.394 12.731 1.00 87.31 167 LEU A N 1
ATOM 1196 C CA . LEU A 1 167 ? 4.550 -23.293 11.671 1.00 87.31 167 LEU A CA 1
ATOM 1197 C C . LEU A 1 167 ? 3.104 -23.770 11.875 1.00 87.31 167 LEU A C 1
ATOM 1199 O O . LEU A 1 167 ? 2.456 -24.137 10.896 1.00 87.31 167 LEU A O 1
ATOM 1203 N N . ALA A 1 168 ? 2.587 -23.716 13.105 1.00 88.44 168 ALA A N 1
ATOM 1204 C CA . ALA A 1 168 ? 1.194 -24.036 13.405 1.00 88.44 168 ALA A CA 1
ATOM 1205 C C . ALA A 1 168 ? 0.219 -22.908 13.018 1.00 88.44 168 ALA A C 1
ATOM 1207 O O . ALA A 1 168 ? -0.988 -23.134 12.962 1.00 88.44 168 ALA A O 1
ATOM 1208 N N . LEU A 1 169 ? 0.722 -21.698 12.745 1.00 88.19 169 LEU A N 1
ATOM 1209 C CA . LEU A 1 169 ? -0.108 -20.551 12.384 1.00 88.19 169 LEU A CA 1
ATOM 1210 C C . LEU A 1 169 ? -0.513 -20.581 10.904 1.00 88.19 169 LEU A C 1
ATOM 1212 O O . LEU A 1 169 ? 0.272 -21.042 10.068 1.00 88.19 169 LEU A O 1
ATOM 1216 N N . PRO A 1 170 ? -1.686 -20.026 10.548 1.00 90.94 170 PRO A N 1
ATOM 1217 C CA . PRO A 1 170 ? -2.040 -19.732 9.164 1.00 90.94 170 PRO A CA 1
ATOM 1218 C C . PRO A 1 170 ? -0.930 -18.954 8.446 1.00 90.94 170 PRO A C 1
ATOM 1220 O O . PRO A 1 170 ? -0.321 -18.054 9.026 1.00 90.94 170 PRO A O 1
ATOM 1223 N N . GLN A 1 171 ? -0.687 -19.271 7.169 1.00 87.25 171 GLN A N 1
ATOM 1224 C CA . GLN A 1 171 ? 0.371 -18.630 6.372 1.00 87.25 171 GLN A CA 1
ATOM 1225 C C . GLN A 1 171 ? 0.256 -17.100 6.387 1.00 87.25 171 GLN A C 1
ATOM 1227 O O . GLN A 1 171 ? 1.245 -16.423 6.645 1.00 87.25 171 GLN A O 1
ATOM 1232 N N . SER A 1 172 ? -0.958 -16.568 6.232 1.00 87.12 172 SER A N 1
ATOM 1233 C CA . SER A 1 172 ? -1.220 -15.126 6.253 1.00 87.12 172 SER A CA 1
ATOM 1234 C C . SER A 1 172 ? -0.789 -14.451 7.561 1.00 87.12 172 SER A C 1
ATOM 1236 O O . SER A 1 172 ? -0.288 -13.331 7.535 1.00 87.12 172 SER A O 1
ATOM 1238 N N . GLN A 1 173 ? -0.910 -15.138 8.701 1.00 88.81 173 GLN A N 1
ATOM 1239 C CA . GLN A 1 173 ? -0.445 -14.628 9.993 1.00 88.81 173 GLN A CA 1
ATOM 1240 C C . GLN A 1 173 ? 1.072 -14.710 10.147 1.00 88.81 173 GLN A C 1
ATOM 1242 O O . GLN A 1 173 ? 1.666 -13.859 10.806 1.00 88.81 173 GLN A O 1
ATOM 1247 N N . ARG A 1 174 ? 1.720 -15.708 9.537 1.00 89.06 174 ARG A N 1
ATOM 1248 C CA . ARG A 1 174 ? 3.188 -15.777 9.491 1.00 89.06 174 ARG A CA 1
ATOM 1249 C C . ARG A 1 174 ? 3.766 -14.632 8.664 1.00 89.06 174 ARG A C 1
ATOM 1251 O O . ARG A 1 174 ? 4.752 -14.018 9.075 1.00 89.06 174 ARG A O 1
ATOM 1258 N N . ASP A 1 175 ? 3.127 -14.330 7.538 1.00 88.94 175 ASP A N 1
ATOM 1259 C CA . ASP A 1 175 ? 3.579 -13.316 6.584 1.00 88.94 175 ASP A CA 1
ATOM 1260 C C . ASP A 1 175 ? 3.562 -11.903 7.183 1.00 88.94 175 ASP A C 1
ATOM 1262 O O . ASP A 1 175 ? 4.420 -11.089 6.853 1.00 88.94 175 ASP A O 1
ATOM 1266 N N . LEU A 1 176 ? 2.681 -11.629 8.155 1.00 90.44 176 LEU A N 1
ATOM 1267 C CA . LEU A 1 176 ? 2.645 -10.362 8.901 1.00 90.44 176 LEU A CA 1
ATOM 1268 C C . LEU A 1 176 ? 3.987 -9.992 9.546 1.00 90.44 176 LEU A C 1
ATOM 1270 O O . LEU A 1 176 ? 4.310 -8.809 9.673 1.00 90.44 176 LEU A O 1
ATOM 1274 N N . ARG A 1 177 ? 4.784 -10.983 9.965 1.00 85.81 177 ARG A N 1
ATOM 1275 C CA . ARG A 1 177 ? 6.094 -10.730 10.579 1.00 85.81 177 ARG A CA 1
ATOM 1276 C C . ARG A 1 177 ? 7.114 -10.195 9.575 1.00 85.81 177 ARG A C 1
ATOM 1278 O O . ARG A 1 177 ? 7.985 -9.421 9.961 1.00 85.81 177 ARG A O 1
ATOM 1285 N N . ALA A 1 178 ? 7.009 -10.617 8.319 1.00 84.19 178 ALA A N 1
ATOM 1286 C CA . ALA A 1 178 ? 7.918 -10.256 7.236 1.00 84.19 178 ALA A CA 1
ATOM 1287 C C . ALA A 1 178 ? 7.270 -9.311 6.209 1.00 84.19 178 ALA A C 1
ATOM 1289 O O . ALA A 1 178 ? 7.849 -9.087 5.146 1.00 84.19 178 ALA A O 1
ATOM 1290 N N . SER A 1 179 ? 6.081 -8.770 6.505 1.00 86.62 179 SER A N 1
ATOM 1291 C CA . SER A 1 179 ? 5.349 -7.932 5.557 1.00 86.62 179 SER A CA 1
ATOM 1292 C C . SER A 1 179 ? 6.164 -6.678 5.205 1.00 86.62 179 SER A C 1
ATOM 1294 O O . SER A 1 179 ? 6.557 -5.927 6.106 1.00 86.62 179 SER A O 1
ATOM 1296 N N . PRO A 1 180 ? 6.396 -6.414 3.905 1.00 87.00 180 PRO A N 1
ATOM 1297 C CA . PRO A 1 180 ? 7.099 -5.217 3.461 1.00 87.00 180 PRO A CA 1
ATOM 1298 C C . PRO A 1 180 ? 6.220 -3.958 3.519 1.00 87.00 180 PRO A C 1
ATOM 1300 O O . PRO A 1 180 ? 6.749 -2.850 3.460 1.00 87.00 180 PRO A O 1
ATOM 1303 N N . THR A 1 181 ? 4.894 -4.102 3.624 1.00 91.31 181 THR A N 1
ATOM 1304 C CA . THR A 1 181 ? 3.931 -2.995 3.497 1.00 91.31 181 THR A CA 1
ATOM 1305 C C . THR A 1 181 ? 3.303 -2.575 4.818 1.00 91.31 181 THR A C 1
ATOM 1307 O O . THR A 1 181 ? 2.985 -1.397 4.978 1.00 91.31 181 THR A O 1
ATOM 1310 N N . ILE A 1 182 ? 3.188 -3.476 5.799 1.00 92.81 182 ILE A N 1
ATOM 1311 C CA . ILE A 1 182 ? 2.410 -3.229 7.025 1.00 92.81 182 ILE A CA 1
ATOM 1312 C C . ILE A 1 182 ? 2.881 -2.009 7.819 1.00 92.81 182 ILE A C 1
ATOM 1314 O O . ILE A 1 182 ? 2.066 -1.263 8.364 1.00 92.81 182 ILE A O 1
ATOM 1318 N N . ALA A 1 183 ? 4.192 -1.763 7.858 1.00 90.75 183 ALA A N 1
ATOM 1319 C CA . ALA A 1 183 ? 4.753 -0.607 8.545 1.00 90.75 183 ALA A CA 1
ATOM 1320 C C . ALA A 1 183 ? 4.297 0.707 7.891 1.00 90.75 183 ALA A C 1
ATOM 1322 O O . ALA A 1 183 ? 3.893 1.630 8.595 1.00 90.75 183 ALA A O 1
ATOM 1323 N N . SER A 1 184 ? 4.303 0.778 6.558 1.00 91.25 184 SER A N 1
ATOM 1324 C CA . SER A 1 184 ? 3.834 1.941 5.797 1.00 91.25 184 SER A CA 1
ATOM 1325 C C . SER A 1 184 ? 2.313 2.095 5.871 1.00 91.25 184 SER A C 1
ATOM 1327 O O . SER A 1 184 ? 1.821 3.208 6.064 1.00 91.25 184 SER A O 1
ATOM 1329 N N . SER A 1 185 ? 1.572 0.985 5.799 1.00 92.56 185 SER A N 1
ATOM 1330 C CA . SER A 1 185 ? 0.115 0.955 5.964 1.00 92.56 185 SER A CA 1
ATOM 1331 C C . SER A 1 185 ? -0.297 1.542 7.318 1.00 92.56 185 SER A C 1
ATOM 1333 O O . SER A 1 185 ? -1.153 2.423 7.384 1.00 92.56 185 SER A O 1
ATOM 1335 N N . LEU A 1 186 ? 0.364 1.133 8.406 1.00 93.25 186 LEU A N 1
ATOM 1336 C CA . LEU A 1 186 ? 0.096 1.646 9.752 1.00 93.25 186 LEU A CA 1
ATOM 1337 C C . LEU A 1 186 ? 0.651 3.055 9.994 1.00 93.25 186 LEU A C 1
ATOM 1339 O O . LEU A 1 186 ? 0.046 3.814 10.750 1.00 93.25 186 LEU A O 1
ATOM 1343 N N . ALA A 1 187 ? 1.727 3.456 9.312 1.00 91.19 187 ALA A N 1
ATOM 1344 C CA . ALA A 1 187 ? 2.236 4.824 9.387 1.00 91.19 187 ALA A CA 1
ATOM 1345 C C . ALA A 1 187 ? 1.202 5.850 8.890 1.00 91.19 187 ALA A C 1
ATOM 1347 O O . ALA A 1 187 ? 1.082 6.925 9.476 1.00 91.19 187 ALA A O 1
ATOM 1348 N N . SER A 1 188 ? 0.383 5.501 7.886 1.00 89.25 188 SER A N 1
ATOM 1349 C CA . SER A 1 188 ? -0.753 6.339 7.452 1.00 89.25 188 SER A CA 1
ATOM 1350 C C . SER A 1 188 ? -1.800 6.562 8.560 1.00 89.25 188 SER A 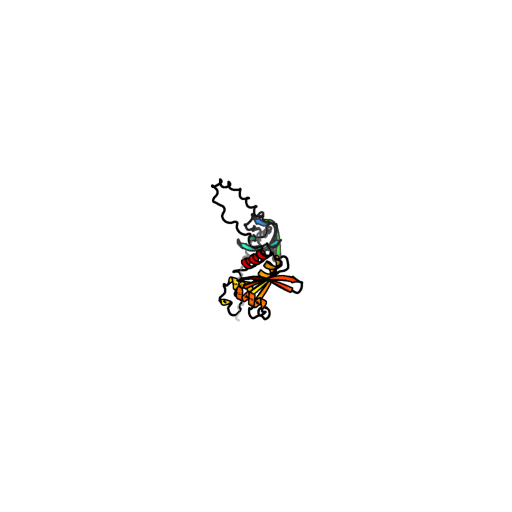C 1
ATOM 1352 O O . SER A 1 188 ? -2.538 7.550 8.568 1.00 89.25 188 SER A O 1
ATOM 1354 N N . LEU A 1 189 ? -1.818 5.667 9.551 1.00 89.56 189 LEU A N 1
ATOM 1355 C CA . LEU A 1 189 ? -2.645 5.722 10.747 1.00 89.56 189 LEU A CA 1
ATOM 1356 C C . LEU A 1 189 ? -1.867 6.208 11.979 1.00 89.56 189 LEU A C 1
ATOM 1358 O O . LEU A 1 189 ? -2.342 5.969 13.084 1.00 89.56 189 LEU A O 1
ATOM 1362 N N . ASP A 1 190 ? -0.729 6.902 11.839 1.00 89.94 190 ASP A N 1
ATOM 1363 C CA . ASP A 1 190 ? 0.130 7.364 12.958 1.00 89.94 190 ASP A CA 1
ATOM 1364 C C . ASP A 1 190 ? 0.469 6.245 13.967 1.00 89.94 190 ASP A C 1
ATOM 1366 O O . ASP A 1 190 ? 0.569 6.446 15.182 1.00 89.94 190 ASP A O 1
ATOM 1370 N N . ALA A 1 191 ? 0.585 5.023 13.449 1.00 92.62 191 ALA A N 1
ATOM 1371 C CA . ALA A 1 191 ? 0.904 3.839 14.214 1.00 92.62 191 ALA A CA 1
ATOM 1372 C C . ALA A 1 191 ? 2.224 3.240 13.725 1.00 92.62 191 ALA A C 1
ATOM 1374 O O . ALA A 1 191 ? 2.532 3.221 12.535 1.00 92.62 191 ALA A O 1
ATOM 1375 N N . VAL A 1 192 ? 3.019 2.735 14.661 1.00 92.81 192 VAL A N 1
ATOM 1376 C CA . VAL A 1 192 ? 4.300 2.090 14.372 1.00 92.81 192 VAL A CA 1
ATOM 1377 C C . VAL A 1 192 ? 4.156 0.590 14.562 1.00 92.81 192 VAL A C 1
ATOM 1379 O O . VAL A 1 192 ? 3.828 0.134 15.658 1.00 92.81 192 VAL A O 1
ATOM 1382 N N . TRP A 1 193 ? 4.444 -0.174 13.511 1.00 94.56 193 TRP A N 1
ATOM 1383 C CA . TRP A 1 193 ? 4.484 -1.632 13.579 1.00 94.56 193 TRP A CA 1
ATOM 1384 C C . TRP A 1 193 ? 5.730 -2.125 14.311 1.00 94.56 193 TRP A C 1
ATOM 1386 O O . TRP A 1 193 ? 6.840 -1.646 14.064 1.00 94.56 193 TRP A O 1
ATOM 1396 N N . ARG A 1 194 ? 5.558 -3.104 15.199 1.00 92.38 194 ARG A N 1
ATOM 1397 C CA . ARG A 1 194 ? 6.654 -3.838 15.833 1.00 92.38 194 ARG A CA 1
ATOM 1398 C C . ARG A 1 194 ? 6.299 -5.305 15.964 1.00 92.38 194 ARG A C 1
ATOM 1400 O O . ARG A 1 194 ? 5.156 -5.657 16.234 1.00 92.38 194 ARG A O 1
ATOM 1407 N N . THR A 1 195 ? 7.313 -6.150 15.867 1.00 91.94 195 THR A N 1
ATOM 1408 C CA . THR A 1 195 ? 7.178 -7.588 16.080 1.00 91.94 195 THR A CA 1
ATOM 1409 C C . THR A 1 195 ? 8.142 -8.032 17.162 1.00 91.94 195 THR A C 1
ATOM 1411 O O . THR A 1 195 ? 9.325 -7.695 17.097 1.00 91.94 195 THR A O 1
ATOM 1414 N N . TYR A 1 196 ? 7.662 -8.820 18.114 1.00 91.44 196 TYR A N 1
ATOM 1415 C CA . TYR A 1 196 ? 8.497 -9.443 19.132 1.00 91.44 196 TYR A CA 1
ATOM 1416 C C . TYR A 1 196 ? 8.242 -10.940 19.200 1.00 91.44 196 TYR A C 1
ATOM 1418 O O . TYR A 1 196 ? 7.166 -11.433 18.863 1.00 91.44 196 TYR A O 1
ATOM 1426 N N . ASP A 1 197 ? 9.256 -11.650 19.675 1.00 91.62 197 ASP A N 1
ATOM 1427 C CA . ASP A 1 197 ? 9.095 -13.009 20.161 1.00 91.62 197 ASP A CA 1
ATOM 1428 C C . ASP A 1 197 ? 8.637 -12.995 21.627 1.00 91.62 197 ASP A C 1
ATOM 1430 O O . ASP A 1 197 ? 9.040 -12.116 22.397 1.00 91.62 197 ASP A O 1
ATOM 1434 N N . VAL A 1 198 ? 7.823 -13.973 22.023 1.00 91.56 198 VAL A N 1
ATOM 1435 C CA . VAL A 1 198 ? 7.325 -14.129 23.396 1.00 91.56 198 VAL A CA 1
ATOM 1436 C C . VAL A 1 198 ? 8.460 -14.281 24.418 1.00 91.56 198 VAL A C 1
ATOM 1438 O O . VAL A 1 198 ? 8.328 -13.826 25.553 1.00 91.56 198 VAL A O 1
ATOM 1441 N N . GLY A 1 199 ? 9.606 -14.839 24.020 1.00 88.19 199 GLY A N 1
ATOM 1442 C CA . GLY A 1 199 ? 10.818 -14.962 24.831 1.00 88.19 199 GLY A CA 1
ATOM 1443 C C . GLY A 1 199 ? 11.657 -13.683 24.935 1.00 88.19 199 GLY A C 1
ATOM 1444 O O . GLY A 1 199 ? 12.633 -13.655 25.682 1.00 88.19 199 GLY A O 1
ATOM 1445 N N . SER A 1 200 ? 11.311 -12.610 24.214 1.00 88.19 200 SER A N 1
ATOM 1446 C CA . SER A 1 200 ? 12.077 -11.359 24.238 1.00 88.19 200 SER A CA 1
ATOM 1447 C C . SER A 1 200 ? 12.070 -10.715 25.634 1.00 88.19 200 SER A C 1
ATOM 1449 O O . SER A 1 200 ? 11.000 -10.626 26.242 1.00 88.19 200 SER A O 1
ATOM 1451 N N . PRO A 1 201 ? 13.198 -10.162 26.131 1.00 88.00 201 PRO A N 1
ATOM 1452 C CA . PRO A 1 201 ? 13.259 -9.526 27.451 1.00 88.00 201 PRO A CA 1
ATOM 1453 C C . PRO A 1 201 ? 12.196 -8.442 27.673 1.00 88.00 201 PRO A C 1
ATOM 1455 O O . PRO A 1 201 ? 11.660 -8.314 28.770 1.00 88.00 201 PRO A O 1
ATOM 1458 N N . THR A 1 202 ? 11.842 -7.691 26.624 1.00 85.62 202 THR A N 1
ATOM 1459 C CA . THR A 1 202 ? 10.765 -6.688 26.674 1.00 85.62 202 THR A CA 1
ATOM 1460 C C . THR A 1 202 ? 9.410 -7.325 26.985 1.00 85.62 202 THR A C 1
ATOM 1462 O O . THR A 1 202 ? 8.645 -6.791 27.784 1.00 85.62 202 THR A O 1
ATOM 1465 N N . ILE A 1 203 ? 9.130 -8.479 26.378 1.00 92.06 203 ILE A N 1
ATOM 1466 C CA . ILE A 1 203 ? 7.865 -9.206 26.504 1.00 92.06 203 ILE A CA 1
ATOM 1467 C C . ILE A 1 203 ? 7.805 -10.033 27.796 1.00 92.06 203 ILE A C 1
ATOM 1469 O O . ILE A 1 203 ? 6.721 -10.320 28.298 1.00 92.06 203 ILE A O 1
ATOM 1473 N N . GLN A 1 204 ? 8.950 -10.365 28.392 1.00 91.31 204 GLN A N 1
ATOM 1474 C CA . GLN A 1 204 ? 9.040 -11.063 29.681 1.00 91.31 204 GLN A CA 1
ATOM 1475 C C . GLN A 1 204 ? 8.674 -10.183 30.892 1.00 91.31 204 GLN A C 1
ATOM 1477 O O . GLN A 1 204 ? 8.527 -10.688 32.004 1.00 91.31 204 GLN A O 1
ATOM 1482 N N . GLY A 1 205 ? 8.481 -8.873 30.702 1.00 89.94 205 GLY A N 1
ATOM 1483 C CA . GLY A 1 205 ? 7.996 -7.984 31.757 1.00 89.94 205 GLY A CA 1
ATOM 1484 C C . GLY A 1 205 ? 6.613 -8.395 32.285 1.00 89.94 205 GLY A C 1
ATOM 1485 O O . GLY A 1 205 ? 5.739 -8.808 31.522 1.00 89.94 205 GLY A O 1
ATOM 1486 N N . ALA A 1 206 ? 6.386 -8.230 33.592 1.00 88.81 206 ALA A N 1
ATOM 1487 C CA . ALA A 1 206 ? 5.175 -8.705 34.272 1.00 88.81 206 ALA A CA 1
ATOM 1488 C C . ALA A 1 206 ? 3.865 -8.207 33.629 1.00 88.81 206 ALA A C 1
ATOM 1490 O O . ALA A 1 206 ? 2.924 -8.982 33.469 1.00 88.81 206 ALA A O 1
ATOM 1491 N N . THR A 1 207 ? 3.818 -6.939 33.207 1.00 88.50 207 THR A N 1
ATOM 1492 C CA . THR A 1 207 ? 2.643 -6.344 32.550 1.00 88.50 207 THR A CA 1
ATOM 1493 C C . THR A 1 207 ? 2.337 -7.002 31.203 1.00 88.50 207 THR A C 1
ATOM 1495 O O . THR A 1 207 ? 1.187 -7.322 30.921 1.00 88.50 207 THR A O 1
ATOM 1498 N N . TRP A 1 208 ? 3.365 -7.256 30.389 1.00 91.75 208 TRP A N 1
ATOM 1499 C CA . TRP A 1 208 ? 3.217 -7.916 29.090 1.00 91.75 208 TRP A CA 1
ATOM 1500 C C . TRP A 1 208 ? 2.752 -9.359 29.249 1.00 91.75 208 TRP A C 1
ATOM 1502 O O . TRP A 1 208 ? 1.806 -9.778 28.590 1.00 91.75 208 TRP A O 1
ATOM 1512 N N . GLN A 1 209 ? 3.355 -10.096 30.182 1.00 92.62 209 GLN A N 1
ATOM 1513 C CA . GLN A 1 209 ? 2.971 -11.475 30.474 1.00 92.62 209 GLN A CA 1
ATOM 1514 C C . GLN A 1 209 ? 1.542 -11.584 31.013 1.00 92.62 209 GLN A C 1
ATOM 1516 O O . GLN A 1 209 ? 0.837 -12.537 30.686 1.00 92.62 209 GLN A O 1
ATOM 1521 N N . ALA A 1 210 ? 1.089 -10.616 31.815 1.00 90.25 210 ALA A N 1
ATOM 1522 C CA . ALA A 1 210 ? -0.288 -10.584 32.297 1.00 90.25 210 ALA A CA 1
ATOM 1523 C C . ALA A 1 210 ? -1.297 -10.432 31.147 1.00 90.25 210 ALA A C 1
ATOM 1525 O O . ALA A 1 210 ? -2.321 -11.108 31.155 1.00 90.25 210 ALA A O 1
ATOM 1526 N N . GLU A 1 211 ? -1.004 -9.595 30.148 1.00 91.44 211 GLU A N 1
ATOM 1527 C CA . GLU A 1 211 ? -1.859 -9.425 28.965 1.00 91.44 211 GLU A CA 1
ATOM 1528 C C . GLU A 1 211 ? -1.803 -10.630 28.024 1.00 91.44 211 GLU A C 1
ATOM 1530 O O . GLU A 1 211 ? -2.837 -11.138 27.595 1.00 91.44 211 GLU A O 1
ATOM 1535 N N . ILE A 1 212 ? -0.608 -11.158 27.768 1.00 93.00 212 ILE A N 1
ATOM 1536 C CA . ILE A 1 212 ? -0.422 -12.329 26.905 1.00 93.00 212 ILE A CA 1
ATOM 1537 C C . ILE A 1 212 ? -1.142 -13.555 27.474 1.00 93.00 212 ILE A C 1
ATOM 1539 O O . ILE A 1 212 ? -1.760 -14.300 26.721 1.00 93.00 212 ILE A O 1
ATOM 1543 N N . LYS A 1 213 ? -1.145 -13.746 28.799 1.00 91.56 213 LYS A N 1
ATOM 1544 C CA . LYS A 1 213 ? -1.900 -14.835 29.441 1.00 91.56 213 LYS A CA 1
ATOM 1545 C C . LYS A 1 213 ? -3.414 -14.721 29.252 1.00 91.56 213 LYS A C 1
ATOM 1547 O O . LYS A 1 213 ? -4.082 -15.748 29.245 1.00 91.56 213 LYS A O 1
ATOM 1552 N N . LYS A 1 214 ? -3.958 -13.506 29.119 1.00 90.25 214 LYS A N 1
ATOM 1553 C CA . LYS A 1 214 ? -5.397 -13.293 28.880 1.00 90.25 214 LYS A CA 1
ATOM 1554 C C . LYS A 1 214 ? -5.789 -13.643 27.448 1.00 90.25 214 LYS A C 1
ATOM 1556 O O . LYS A 1 214 ? -6.874 -14.166 27.227 1.00 90.25 214 LYS A O 1
ATOM 1561 N N . VAL A 1 215 ? -4.926 -13.308 26.492 1.00 93.00 215 VAL A N 1
ATOM 1562 C CA . VAL A 1 215 ? -5.258 -13.303 25.061 1.00 93.00 215 VAL A CA 1
ATOM 1563 C C . VAL A 1 215 ? -4.724 -14.530 24.316 1.00 93.00 215 VAL A C 1
ATOM 1565 O O . VAL A 1 215 ? -5.350 -14.989 23.364 1.00 93.00 215 VAL A O 1
ATOM 1568 N N . GLY A 1 216 ? -3.593 -15.079 24.756 1.00 92.12 216 GLY A N 1
ATOM 1569 C CA . GLY A 1 216 ? -2.849 -16.117 24.046 1.00 92.12 216 GLY A CA 1
ATOM 1570 C C . GLY A 1 216 ? -1.926 -15.553 22.962 1.00 92.12 216 GLY A C 1
ATOM 1571 O O . GLY A 1 216 ? -2.050 -14.403 22.552 1.00 92.12 216 GLY A O 1
ATOM 1572 N N . VAL A 1 217 ? -0.974 -16.367 22.504 1.00 91.69 217 VAL A N 1
ATOM 1573 C CA . VAL A 1 217 ? -0.036 -16.030 21.418 1.00 91.69 217 VAL A CA 1
ATOM 1574 C C . VAL A 1 217 ? -0.443 -16.822 20.166 1.00 91.69 217 VAL A C 1
ATOM 1576 O O . VAL A 1 217 ? -0.720 -18.014 20.295 1.00 91.69 217 VAL A O 1
ATOM 1579 N N . PRO A 1 218 ? -0.463 -16.215 18.964 1.00 94.75 218 PRO A N 1
ATOM 1580 C CA . PRO A 1 218 ? -0.037 -14.853 18.654 1.00 94.75 218 PRO A CA 1
ATOM 1581 C C . PRO A 1 218 ? -1.092 -13.800 19.007 1.00 94.75 218 PRO A C 1
ATOM 1583 O O . PRO A 1 218 ? -2.290 -13.997 18.803 1.00 94.75 218 PRO A O 1
ATOM 1586 N N . CYS A 1 219 ? -0.632 -12.644 19.484 1.00 94.81 219 CYS A N 1
ATOM 1587 C CA . CYS A 1 219 ? -1.498 -11.516 19.829 1.00 94.81 219 CYS A CA 1
ATOM 1588 C C . CYS A 1 219 ? -1.019 -10.204 19.219 1.00 94.81 219 CYS A C 1
ATOM 1590 O O . CYS A 1 219 ? 0.175 -10.001 18.988 1.00 94.81 219 CYS A O 1
ATOM 1592 N N . LEU A 1 220 ? -1.969 -9.292 19.036 1.00 96.00 220 LEU A N 1
ATOM 1593 C CA . LEU A 1 220 ? -1.744 -7.883 18.764 1.00 96.00 220 LEU A CA 1
ATOM 1594 C C . LEU A 1 220 ? -1.995 -7.079 20.044 1.00 96.00 220 LEU A C 1
ATOM 1596 O O . LEU A 1 220 ? -3.072 -7.148 20.636 1.00 96.00 220 LEU A O 1
ATOM 1600 N N . ILE A 1 221 ? -1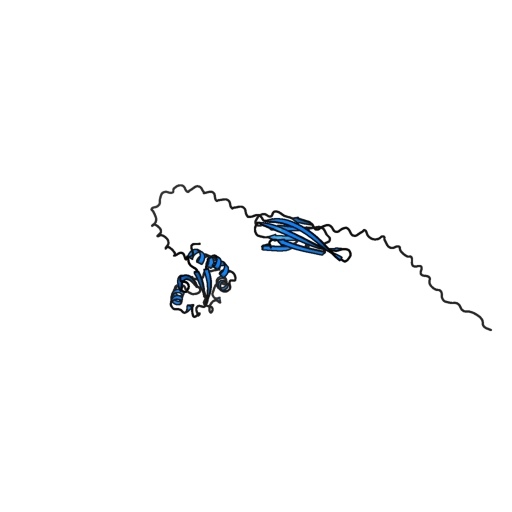.005 -6.292 20.451 1.00 94.94 221 ILE A N 1
ATOM 1601 C CA . ILE A 1 221 ? -1.087 -5.393 21.601 1.00 94.94 221 ILE A CA 1
ATOM 1602 C C . ILE A 1 221 ? -0.889 -3.966 21.103 1.00 94.94 221 ILE A C 1
ATOM 1604 O O . ILE A 1 221 ? 0.107 -3.661 20.444 1.00 94.94 221 ILE A O 1
ATOM 1608 N N . LEU A 1 222 ? -1.839 -3.088 21.419 1.00 94.38 222 LEU A N 1
ATOM 1609 C CA . LEU A 1 222 ? -1.755 -1.672 21.091 1.00 94.38 222 LEU A CA 1
ATOM 1610 C C . LEU A 1 222 ? -1.246 -0.899 22.300 1.00 94.38 222 LEU A C 1
ATOM 1612 O O . LEU A 1 222 ? -1.825 -0.951 23.387 1.00 94.38 222 LEU A O 1
ATOM 1616 N N . LEU A 1 223 ? -0.161 -0.164 22.093 1.00 92.50 223 LEU A N 1
ATOM 1617 C CA . LEU A 1 223 ? 0.388 0.765 23.068 1.00 92.50 223 LEU A CA 1
ATOM 1618 C C . LEU A 1 223 ? 0.030 2.187 22.664 1.00 92.50 223 LEU A C 1
ATOM 1620 O O . LEU A 1 223 ? 0.293 2.586 21.533 1.00 92.50 223 LEU A O 1
ATOM 1624 N N . GLU A 1 224 ? -0.482 2.964 23.604 1.00 92.38 224 GLU A N 1
ATOM 1625 C CA . GLU A 1 224 ? -0.696 4.396 23.430 1.00 92.38 224 GLU A CA 1
ATOM 1626 C C . GLU A 1 224 ? 0.411 5.173 24.137 1.00 92.38 224 GLU A C 1
ATOM 1628 O O . GLU A 1 224 ? 0.758 4.882 25.288 1.00 92.38 224 GLU A O 1
ATOM 1633 N N . GLN A 1 225 ? 0.964 6.174 23.457 1.00 88.12 225 GLN A N 1
ATOM 1634 C CA . GLN A 1 225 ? 1.907 7.098 24.065 1.00 88.12 225 GLN A CA 1
ATOM 1635 C C . GLN A 1 225 ? 1.216 7.967 25.120 1.00 88.12 225 GLN A C 1
ATOM 1637 O O . GLN A 1 225 ? 0.290 8.709 24.814 1.00 88.12 225 GLN A O 1
ATOM 1642 N N . VAL A 1 226 ? 1.712 7.909 26.358 1.00 86.06 226 VAL A N 1
ATOM 1643 C CA . VAL A 1 226 ? 1.234 8.753 27.468 1.00 86.06 226 VAL A CA 1
ATOM 1644 C C . VAL A 1 226 ? 2.170 9.941 27.683 1.00 86.06 226 VAL A C 1
ATOM 1646 O O . VAL A 1 226 ? 1.726 11.036 28.011 1.00 86.06 226 VAL A O 1
ATOM 1649 N N . SER A 1 227 ? 3.472 9.742 27.473 1.00 81.69 227 SER A N 1
ATOM 1650 C CA . SER A 1 227 ? 4.486 10.798 27.500 1.00 81.69 227 SER A CA 1
ATOM 1651 C C . SER A 1 227 ? 5.613 10.485 26.501 1.00 81.69 227 SER A C 1
ATOM 1653 O O . SER A 1 227 ? 5.657 9.378 25.954 1.00 81.69 227 SER A O 1
ATOM 1655 N N . PRO A 1 228 ? 6.564 11.404 26.251 1.00 78.69 228 PRO A N 1
ATOM 1656 C CA . PRO A 1 228 ? 7.690 11.146 25.350 1.00 78.69 228 PRO A CA 1
ATOM 1657 C C . PRO A 1 228 ? 8.478 9.864 25.662 1.00 78.69 228 PRO A C 1
ATOM 1659 O O . PRO A 1 228 ? 9.009 9.247 24.743 1.00 78.69 228 PRO A O 1
ATOM 1662 N N . SER A 1 229 ? 8.519 9.438 26.928 1.00 77.00 229 SER A N 1
ATOM 1663 C CA . SER A 1 229 ? 9.267 8.263 27.392 1.00 77.00 229 SER A CA 1
ATOM 1664 C C . SER A 1 229 ? 8.396 7.123 27.929 1.00 77.00 229 SER A C 1
ATOM 1666 O O . SER A 1 229 ? 8.932 6.070 28.272 1.00 77.00 229 SER A O 1
ATOM 1668 N N . THR A 1 230 ? 7.069 7.288 27.999 1.00 78.88 230 THR A N 1
ATOM 1669 C CA . THR A 1 230 ? 6.170 6.268 28.557 1.00 78.88 230 THR A CA 1
ATOM 1670 C C . THR A 1 230 ? 4.992 5.966 27.641 1.00 78.88 230 THR A C 1
ATOM 1672 O O . THR A 1 230 ? 4.366 6.852 27.056 1.00 78.88 230 THR A O 1
ATOM 1675 N N . ALA A 1 231 ? 4.667 4.680 27.548 1.00 87.31 231 ALA A N 1
ATOM 1676 C CA . ALA A 1 231 ? 3.496 4.176 26.853 1.00 87.31 231 ALA A CA 1
ATOM 1677 C C . ALA A 1 231 ? 2.712 3.258 27.790 1.00 87.31 231 ALA A C 1
ATOM 1679 O O . ALA A 1 231 ? 3.297 2.596 28.651 1.00 87.31 231 ALA A O 1
ATOM 1680 N N . ARG A 1 232 ? 1.395 3.210 27.613 1.00 87.44 232 ARG A N 1
ATOM 1681 C CA . ARG A 1 232 ? 0.513 2.275 28.318 1.00 87.44 232 ARG A CA 1
ATOM 1682 C C . ARG A 1 232 ? -0.082 1.284 27.331 1.00 87.44 232 ARG A C 1
ATOM 1684 O O . ARG A 1 232 ? -0.273 1.623 26.166 1.00 87.44 232 ARG A O 1
ATOM 1691 N N . ILE A 1 233 ? -0.414 0.086 27.799 1.00 90.75 233 ILE A N 1
ATOM 1692 C CA . ILE A 1 233 ? -1.204 -0.857 27.005 1.00 90.75 233 ILE A CA 1
ATOM 1693 C C . ILE A 1 233 ? -2.636 -0.327 26.944 1.00 90.75 233 ILE A C 1
ATOM 1695 O O . ILE A 1 233 ? -3.277 -0.151 27.978 1.00 90.75 233 ILE A O 1
ATOM 1699 N N . ALA A 1 234 ? -3.100 -0.033 25.735 1.00 89.56 234 ALA A N 1
ATOM 1700 C CA . ALA A 1 234 ? -4.454 0.430 25.471 1.00 89.56 234 ALA A CA 1
ATOM 1701 C C . ALA A 1 234 ? -5.410 -0.744 25.239 1.00 89.56 234 ALA A C 1
ATOM 1703 O O . ALA A 1 234 ? -6.540 -0.730 25.722 1.00 89.56 234 ALA A O 1
ATOM 1704 N N . SER A 1 235 ? -4.953 -1.766 24.513 1.00 91.06 235 SER A N 1
ATOM 1705 C CA . SER A 1 235 ? -5.726 -2.980 24.259 1.00 91.06 235 SER A CA 1
ATOM 1706 C C . SER A 1 235 ? -4.835 -4.159 23.875 1.00 91.06 235 SER A C 1
ATOM 1708 O O . SER A 1 235 ? -3.692 -3.994 23.439 1.00 91.06 235 SER A O 1
ATOM 1710 N N . SER A 1 236 ? -5.380 -5.361 24.039 1.00 93.25 236 SER A N 1
ATOM 1711 C CA . SER A 1 236 ? -4.768 -6.631 23.666 1.00 93.25 236 SER A CA 1
ATOM 1712 C C . SER A 1 236 ? -5.845 -7.527 23.039 1.00 93.25 236 SER A C 1
ATOM 1714 O O . SER A 1 236 ? -6.987 -7.562 23.500 1.00 93.25 236 SER A O 1
ATOM 1716 N N . ALA A 1 237 ? -5.519 -8.198 21.936 1.00 94.25 237 ALA A N 1
ATOM 1717 C CA . ALA A 1 237 ? -6.430 -9.095 21.222 1.00 94.25 237 ALA A CA 1
ATOM 1718 C C . ALA A 1 237 ? -5.641 -10.166 20.449 1.00 94.25 237 ALA A C 1
ATOM 1720 O O . ALA A 1 237 ? -4.448 -9.964 20.193 1.00 94.25 237 ALA A O 1
ATOM 1721 N N . PRO A 1 238 ? -6.255 -11.306 20.078 1.00 95.81 238 PRO A N 1
ATOM 1722 C CA . PRO A 1 238 ? -5.591 -12.287 19.227 1.00 95.81 238 PRO A CA 1
ATOM 1723 C C . PRO A 1 238 ? -5.116 -11.629 17.932 1.00 95.81 238 PRO A C 1
ATOM 1725 O O . PRO A 1 238 ? -5.744 -10.682 17.447 1.00 95.81 238 PRO A O 1
ATOM 1728 N N . LEU A 1 239 ? -3.995 -12.098 17.382 1.00 94.94 239 LEU A N 1
ATOM 1729 C CA . LEU A 1 239 ? -3.459 -11.525 16.153 1.00 94.94 239 LEU A CA 1
ATOM 1730 C C . LEU A 1 239 ? -4.508 -11.684 15.035 1.00 94.94 239 LEU A C 1
ATOM 1732 O O . LEU A 1 239 ? -4.997 -12.796 14.827 1.00 94.94 239 LEU A O 1
ATOM 1736 N N . PRO A 1 240 ? -4.874 -10.608 14.317 1.00 95.38 240 PRO A N 1
ATOM 1737 C CA . PRO A 1 240 ? -5.783 -10.709 13.181 1.00 95.38 240 PRO A CA 1
ATOM 1738 C C . PRO A 1 240 ? -5.251 -11.638 12.081 1.00 95.38 240 PRO A C 1
ATOM 1740 O O . PRO A 1 240 ? -4.069 -11.975 12.049 1.00 95.38 240 PRO A O 1
ATOM 1743 N N . ALA A 1 241 ? -6.132 -12.090 11.188 1.00 91.56 241 ALA A N 1
ATOM 1744 C CA . ALA A 1 241 ? -5.800 -13.120 10.200 1.00 91.56 241 ALA A CA 1
ATOM 1745 C C . ALA A 1 241 ? -4.788 -12.661 9.134 1.00 91.56 241 ALA A C 1
ATOM 1747 O O . ALA A 1 241 ? -4.031 -13.483 8.617 1.00 91.56 241 ALA A O 1
ATOM 1748 N N . ASP A 1 242 ? -4.783 -11.371 8.803 1.00 92.56 242 ASP A N 1
ATOM 1749 C CA . ASP A 1 242 ? -4.021 -10.782 7.703 1.00 92.56 242 ASP A CA 1
ATOM 1750 C C . ASP A 1 242 ? -3.744 -9.286 7.938 1.00 92.56 242 ASP A C 1
ATOM 1752 O O . A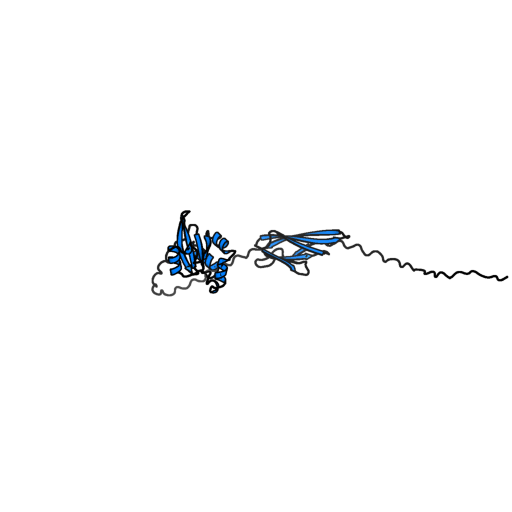SP A 1 242 ? -4.188 -8.688 8.925 1.00 92.56 242 ASP A O 1
ATOM 1756 N N . GLU A 1 243 ? -2.979 -8.675 7.029 1.00 93.00 243 GLU A N 1
ATOM 1757 C CA . GLU A 1 243 ? -2.547 -7.278 7.141 1.00 93.00 243 GLU A CA 1
ATOM 1758 C C . GLU A 1 243 ? -3.725 -6.304 7.110 1.00 93.00 243 GLU A C 1
ATOM 1760 O O . GLU A 1 243 ? -3.775 -5.379 7.920 1.00 93.00 243 GLU A O 1
ATOM 1765 N N . ALA A 1 244 ? -4.701 -6.534 6.228 1.00 92.75 244 ALA A N 1
ATOM 1766 C CA . ALA A 1 244 ? -5.886 -5.689 6.122 1.00 92.75 244 ALA A CA 1
ATOM 1767 C C . ALA A 1 244 ? -6.666 -5.666 7.444 1.00 92.75 244 ALA A C 1
ATOM 1769 O O . ALA A 1 244 ? -7.084 -4.605 7.910 1.00 92.75 244 ALA A O 1
ATOM 1770 N N . SER A 1 245 ? -6.787 -6.821 8.095 1.00 93.75 245 SER A N 1
ATOM 1771 C CA . SER A 1 245 ? -7.450 -6.965 9.387 1.00 93.75 245 SER A CA 1
ATOM 1772 C C . SER A 1 245 ? -6.671 -6.295 10.521 1.00 93.75 245 SER A C 1
ATOM 1774 O O . SER A 1 245 ? -7.281 -5.721 11.424 1.00 93.75 245 SER A O 1
ATOM 1776 N N . VAL A 1 246 ? -5.332 -6.307 10.479 1.00 95.50 246 VAL A N 1
ATOM 1777 C CA . VAL A 1 246 ? -4.504 -5.535 11.423 1.00 95.50 246 VAL A CA 1
ATOM 1778 C C . VAL A 1 246 ? -4.726 -4.036 11.238 1.00 95.50 246 VAL A C 1
ATOM 1780 O O . VAL A 1 246 ? -4.974 -3.327 12.214 1.00 95.50 246 VAL A O 1
ATOM 1783 N N . VAL A 1 247 ? -4.680 -3.548 9.997 1.00 94.56 247 VAL A N 1
ATOM 1784 C CA . VAL A 1 247 ? -4.898 -2.129 9.680 1.00 94.56 247 VAL A CA 1
ATOM 1785 C C . VAL A 1 247 ? -6.295 -1.690 10.122 1.00 94.56 247 VAL A C 1
ATOM 1787 O O . VAL A 1 247 ? -6.424 -0.658 10.778 1.00 94.56 247 VAL A O 1
ATOM 1790 N N . ALA A 1 248 ? -7.325 -2.500 9.865 1.00 93.06 248 ALA A N 1
ATOM 1791 C CA . ALA A 1 248 ? -8.691 -2.234 10.307 1.00 93.06 248 ALA A CA 1
ATOM 1792 C C . ALA A 1 248 ? -8.822 -2.204 11.840 1.00 93.06 248 ALA A C 1
ATOM 1794 O O . ALA A 1 248 ? -9.507 -1.339 12.386 1.00 93.06 248 ALA A O 1
ATOM 1795 N N . ALA A 1 249 ? -8.142 -3.107 12.555 1.00 92.69 249 ALA A N 1
ATOM 1796 C CA . ALA A 1 249 ? -8.144 -3.115 14.016 1.00 92.69 249 ALA A CA 1
ATOM 1797 C C . ALA A 1 249 ? -7.512 -1.839 14.599 1.00 92.69 249 ALA A C 1
ATOM 1799 O O . ALA A 1 249 ? -8.049 -1.259 15.546 1.00 92.69 249 ALA A O 1
ATOM 1800 N N . VAL A 1 250 ? -6.406 -1.368 14.011 1.00 93.31 250 VAL A N 1
ATOM 1801 C CA . VAL A 1 250 ? -5.761 -0.113 14.424 1.00 93.31 250 VAL A CA 1
ATOM 1802 C C . VAL A 1 250 ? -6.617 1.099 14.047 1.00 93.31 250 VAL A C 1
ATOM 1804 O O . VAL A 1 250 ? -6.788 1.988 14.878 1.00 93.31 250 VAL A O 1
ATOM 1807 N N . ALA A 1 251 ? -7.203 1.131 12.845 1.00 91.12 251 ALA A N 1
ATOM 1808 C CA . ALA A 1 251 ? -8.108 2.200 12.412 1.00 91.12 251 ALA A CA 1
ATOM 1809 C C . ALA A 1 251 ? -9.299 2.339 13.371 1.00 91.12 251 ALA A C 1
ATOM 1811 O O . ALA A 1 251 ? -9.533 3.421 13.911 1.00 91.12 251 ALA A O 1
ATOM 1812 N N . LYS A 1 252 ? -9.934 1.213 13.721 1.00 90.31 252 LYS A N 1
ATOM 1813 C CA . LYS A 1 252 ? -11.019 1.161 14.704 1.00 90.31 252 LYS A CA 1
ATOM 1814 C C . LYS A 1 252 ? -10.595 1.695 16.073 1.00 90.31 252 LYS A C 1
ATOM 1816 O O . LYS A 1 252 ? -11.331 2.475 16.670 1.00 90.31 252 LYS A O 1
ATOM 1821 N N . ALA A 1 253 ? -9.413 1.321 16.570 1.00 88.50 253 ALA A N 1
ATOM 1822 C CA . ALA A 1 253 ? -8.891 1.836 17.842 1.00 88.50 253 ALA A CA 1
ATOM 1823 C C . ALA A 1 253 ? -8.632 3.356 17.809 1.00 88.50 253 ALA A C 1
ATOM 1825 O O . ALA A 1 253 ? -8.690 4.024 18.841 1.00 88.50 253 ALA A O 1
ATOM 1826 N N . ARG A 1 254 ? -8.383 3.917 16.622 1.00 86.50 254 ARG A N 1
ATOM 1827 C CA . ARG A 1 254 ? -8.231 5.360 16.390 1.00 86.50 254 ARG A CA 1
ATOM 1828 C C . ARG A 1 254 ? -9.523 6.073 15.984 1.00 86.50 254 ARG A C 1
ATOM 1830 O O . ARG A 1 254 ? -9.479 7.279 15.754 1.00 86.50 254 ARG A O 1
ATOM 1837 N N . GLY A 1 255 ? -10.654 5.370 15.900 1.00 84.25 255 GLY A N 1
ATOM 1838 C CA . GLY A 1 255 ? -11.926 5.946 15.458 1.00 84.25 255 GLY A CA 1
ATOM 1839 C C . GLY A 1 255 ? -11.925 6.405 13.994 1.00 84.25 255 GLY A C 1
ATOM 1840 O O . GLY A 1 255 ? -12.590 7.389 13.678 1.00 84.25 255 GLY A O 1
ATOM 1841 N N . LYS A 1 256 ? -11.148 5.736 13.134 1.00 72.88 256 LYS A N 1
ATOM 1842 C CA . LYS A 1 256 ? -11.053 5.980 11.687 1.00 72.88 256 LYS A CA 1
ATOM 1843 C C . LYS A 1 256 ? -11.704 4.864 10.880 1.00 72.88 256 LYS A C 1
ATOM 1845 O O . LYS A 1 256 ? -11.693 3.710 11.366 1.00 72.88 256 LYS A O 1
#

Sequence (256 aa):
MITVCTSPAPILLIVMAMTQAPPPSPIPATPTPLIISGNTVVPAHQLAMLDASGGPFDSINWRVFPPPQAAFTGRRNGAGYDFAGTPGVYTVWAVGAYIQDAKAATTDDSVSVVLQAPAPAPVPTPGPGPTPTPEPTPPPTPTPPPLTPVLTAKVWAVAVYDTGNMLALPQSQRDLRASPTIASSLASLDAVWRTYDVGSPTIQGATWQAEIKKVGVPCLILLEQVSPSTARIASSAPLPADEASVVAAVAKARGK

Solvent-accessible surface area (backbone atoms only — not comparable to full-atom values): 15601 Å² total; per-residue (Å²): 145,84,82,89,80,91,84,82,84,87,81,84,82,80,80,78,79,81,75,80,78,78,77,80,75,79,77,81,75,79,69,41,67,48,41,74,48,67,55,44,69,25,58,52,99,52,66,36,48,35,35,56,45,66,34,83,59,79,45,66,50,78,48,58,40,67,78,57,80,43,76,47,76,49,47,78,91,51,38,22,43,33,36,37,61,72,60,42,75,30,45,36,39,42,38,35,34,30,78,54,96,94,35,85,46,75,41,61,36,74,49,69,30,37,35,38,65,70,76,81,75,79,77,79,72,82,68,84,74,80,76,87,70,84,83,72,79,83,71,82,78,77,72,76,74,77,82,71,76,61,53,82,56,55,32,37,44,34,37,36,34,48,76,93,56,46,84,80,47,58,67,54,49,54,45,59,80,73,46,89,52,54,48,62,61,29,44,79,67,54,23,44,65,44,76,44,45,57,86,34,77,78,40,62,36,70,71,47,45,56,52,41,72,75,50,40,80,48,19,35,35,35,29,37,49,76,48,103,88,43,67,42,81,73,48,74,38,56,48,52,67,35,64,69,50,44,50,50,53,52,31,54,44,45,73,95